Protein AF-A0A0N4VXB5-F1 (afdb_monomer)

pLDDT: mean 72.13, std 13.5, range [36.47, 90.88]

Radius of gyration: 31.61 Å; Cα contacts (8 Å, |Δi|>4): 135; chains: 1; bounding box: 85×44×82 Å

Mean predicted aligned error: 15.95 Å

Sequence (260 aa):
MDVCETAFVIDYLRDWATKLNRIVILAIAPPSFEILLMFSHCTSALLTSGQLVYFGCPSKMTRYFTSIGFPCPKFKNPCDFYGELYIQSSRNEPSTERSRELSLLLKAFFSKTTIDLATHDHQSPEASAESSSRIDKLIRCWKPLNSTPLEVTKSTISPMLCRPSVIDTIEALCSPRNSEEVFYILCRRNWYELTNNPAKSFCEPMIALLMACLIGAAFFALTNEKRSAASDRIGLVLALSYYGAIPWIFVAIQKGDHLD

Secondary structure (DSSP, 8-state):
--HHHHHHHHHHHHHHHHHHT-------SSPPHHHHHTTTTS-EEEEETTEEEEEE-HHHHHHHHHHTT-PPPTTS-HHHHHHHHHHHHHTT--SSHHHHHHHHHHHHHHTT-TTGGGS---SSHHHHHHHHHHHHHHHHHHTTGGGS--------S-TTS-PPPHHHHHHHHHS---HHHHHHHHHHHHHHHHHH-HHHHHHHHHHHHHHHHHHHHHTTT---STTHHHHHHHHHHHHHHHHHHHHHHHHHHHHHTT--

Foldseek 3Di:
DDLVVVLVVLVVVVCVCVVQVHDDDDDDPPHDLVSLVSQQVPWDWQDEPNATQDTGGSVCQQVVCVVVVHHDDPPDRPSVVSRVLVVVLVVPPPPDPVSVSVVVVSVVCSVPDPVLLQDADPPDPVSNVVSVVSNVVVVVVVVVVVPPPPPPPPPPDDCPPDDDDVVVVVVVVVPPDPPVVVVVVVVVVVVVVLVVCVVVNPPVVVVVVVLVVVLCVVLVCQDPDPVSNVVSVVVSVVSCCCVPVVVVVVVVVVVVVVVD

Structure (mmCIF, N/CA/C/O backbone):
data_AF-A0A0N4VXB5-F1
#
_entry.id   AF-A0A0N4VXB5-F1
#
loop_
_atom_site.group_PDB
_atom_site.id
_atom_site.type_symbol
_atom_site.label_atom_id
_atom_site.label_alt_id
_atom_site.label_comp_id
_atom_site.label_asym_id
_atom_site.label_entity_id
_atom_site.label_seq_id
_atom_site.pdbx_PDB_ins_code
_atom_site.Cartn_x
_atom_site.Cartn_y
_atom_site.Cartn_z
_atom_site.occupancy
_atom_site.B_iso_or_equiv
_atom_site.auth_seq_id
_atom_site.auth_comp_id
_atom_site.auth_asym_id
_atom_site.auth_atom_id
_atom_site.pdbx_PDB_model_num
ATOM 1 N N . MET A 1 1 ? 4.027 9.348 0.928 1.00 70.38 1 MET A N 1
ATOM 2 C CA . MET A 1 1 ? 2.669 9.899 0.820 1.00 70.38 1 MET A CA 1
ATOM 3 C C . MET A 1 1 ? 2.445 10.770 2.021 1.00 70.38 1 MET A C 1
ATOM 5 O O . MET A 1 1 ? 2.727 10.331 3.133 1.00 70.38 1 MET A O 1
ATOM 9 N N . ASP A 1 2 ? 1.963 11.977 1.788 1.00 84.75 2 ASP A N 1
ATOM 10 C CA . ASP A 1 2 ? 1.588 12.876 2.872 1.00 84.75 2 ASP A CA 1
ATOM 11 C C . ASP A 1 2 ? 0.273 12.417 3.525 1.00 84.75 2 ASP A C 1
ATOM 13 O O . ASP A 1 2 ? -0.465 11.581 2.986 1.00 84.75 2 ASP A O 1
ATOM 17 N N . VAL A 1 3 ? -0.045 12.956 4.706 1.00 82.94 3 VAL A N 1
ATOM 18 C CA . VAL A 1 3 ? -1.273 12.602 5.445 1.00 82.94 3 VAL A CA 1
ATOM 19 C C . VAL A 1 3 ? -2.521 12.876 4.598 1.00 82.94 3 VAL A C 1
ATOM 21 O O . VAL A 1 3 ? -3.419 12.038 4.548 1.00 82.94 3 VAL A O 1
ATOM 24 N N . CYS A 1 4 ? -2.545 13.997 3.871 1.00 85.56 4 CYS A N 1
ATOM 25 C CA . CYS A 1 4 ? -3.650 14.374 2.988 1.00 85.56 4 CYS A CA 1
ATOM 26 C C . CYS A 1 4 ? -3.821 13.404 1.810 1.00 85.56 4 CYS A C 1
ATOM 28 O O . CYS A 1 4 ? -4.941 13.009 1.491 1.00 85.56 4 CYS A O 1
ATOM 30 N N . GLU A 1 5 ? -2.719 12.983 1.184 1.00 89.12 5 GLU A N 1
ATOM 31 C CA . GLU A 1 5 ? -2.757 12.003 0.092 1.00 89.12 5 GLU A CA 1
ATOM 32 C C . GLU A 1 5 ? -3.279 10.656 0.594 1.00 89.12 5 GLU A C 1
ATOM 34 O O . GLU A 1 5 ? -4.128 10.028 -0.035 1.00 89.12 5 GLU A O 1
ATOM 39 N N . THR A 1 6 ? -2.814 10.243 1.773 1.00 87.69 6 THR A N 1
ATOM 40 C CA . THR A 1 6 ? -3.247 8.999 2.412 1.00 87.69 6 THR A CA 1
ATOM 41 C C . THR A 1 6 ? -4.741 9.042 2.732 1.00 87.69 6 THR A C 1
ATOM 43 O O . THR A 1 6 ? -5.462 8.088 2.442 1.00 87.69 6 THR A O 1
ATOM 46 N N . ALA A 1 7 ? -5.228 10.162 3.271 1.00 87.75 7 ALA A N 1
ATOM 47 C CA . ALA A 1 7 ? -6.644 10.381 3.541 1.00 87.75 7 ALA A CA 1
ATOM 48 C C . ALA A 1 7 ? -7.493 10.293 2.261 1.00 87.75 7 ALA A C 1
ATOM 50 O O . ALA A 1 7 ? -8.516 9.611 2.254 1.00 87.75 7 ALA A O 1
ATOM 51 N N . PHE A 1 8 ? -7.036 10.900 1.160 1.00 89.81 8 PHE A N 1
ATOM 52 C CA . PHE A 1 8 ? -7.718 10.822 -0.134 1.00 89.81 8 PHE A CA 1
ATOM 53 C C . PHE A 1 8 ? -7.801 9.384 -0.661 1.00 89.81 8 PHE A C 1
ATOM 55 O O . PHE A 1 8 ? -8.863 8.940 -1.097 1.00 89.81 8 PHE A O 1
ATOM 62 N N . VAL A 1 9 ? -6.701 8.628 -0.586 1.00 90.12 9 VAL A N 1
ATOM 63 C CA . VAL A 1 9 ? -6.674 7.219 -1.009 1.00 90.12 9 VAL A CA 1
ATOM 64 C C . VAL A 1 9 ? -7.638 6.379 -0.172 1.00 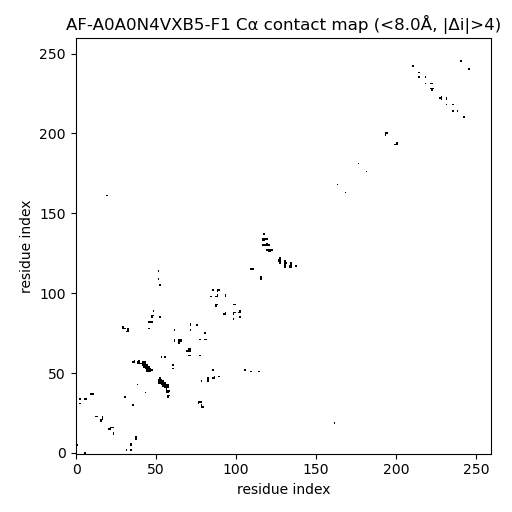90.12 9 VAL A C 1
ATOM 66 O O . VAL A 1 9 ? -8.360 5.546 -0.718 1.00 90.12 9 VAL A O 1
ATOM 69 N N . ILE A 1 10 ? -7.689 6.601 1.142 1.00 88.38 10 ILE A N 1
ATOM 70 C CA . ILE A 1 10 ? -8.596 5.876 2.040 1.00 88.38 10 ILE A CA 1
ATOM 71 C C . ILE A 1 10 ? -10.057 6.191 1.721 1.00 88.38 10 ILE A C 1
ATOM 73 O O . ILE A 1 10 ? -10.876 5.273 1.676 1.00 88.38 10 ILE A O 1
ATOM 77 N N . ASP A 1 11 ? -10.385 7.458 1.472 1.00 88.31 11 ASP A N 1
ATOM 78 C CA . ASP A 1 11 ? -11.747 7.862 1.130 1.00 88.31 11 ASP A CA 1
ATOM 79 C C . ASP A 1 11 ? -12.176 7.280 -0.223 1.00 88.31 11 ASP A C 1
ATOM 81 O O . ASP A 1 11 ? -13.242 6.676 -0.337 1.00 88.31 11 ASP A O 1
ATOM 85 N N . TYR A 1 12 ? -11.279 7.318 -1.214 1.00 89.75 12 TYR A N 1
ATOM 86 C CA . TYR A 1 12 ? -11.486 6.673 -2.507 1.00 89.75 12 TYR A CA 1
ATOM 87 C C . TYR A 1 12 ? -11.725 5.163 -2.371 1.00 89.75 12 TYR A C 1
ATOM 89 O O . TYR A 1 12 ? -12.649 4.620 -2.978 1.00 89.75 12 TYR A O 1
ATOM 97 N N . LEU A 1 13 ? -10.925 4.469 -1.554 1.00 88.62 13 LEU A N 1
ATOM 98 C CA . LEU A 1 13 ? -11.091 3.036 -1.306 1.00 88.62 13 LEU A CA 1
ATOM 99 C C . LEU A 1 13 ? -12.394 2.722 -0.563 1.00 88.62 13 LEU A C 1
ATOM 101 O O . LEU A 1 13 ? -13.029 1.712 -0.872 1.00 88.62 13 LEU A O 1
ATOM 105 N N . ARG A 1 14 ? -12.821 3.574 0.377 1.00 84.81 14 ARG A N 1
ATOM 106 C CA . ARG A 1 14 ? -14.113 3.424 1.066 1.00 84.81 14 ARG A CA 1
ATOM 107 C C . ARG A 1 14 ? -15.270 3.546 0.080 1.00 84.81 14 ARG A C 1
ATOM 109 O O . ARG A 1 14 ? -16.178 2.711 0.083 1.00 84.81 14 ARG A O 1
ATOM 116 N N . ASP A 1 15 ? -15.219 4.556 -0.778 1.00 85.00 15 ASP A N 1
ATOM 117 C CA . ASP A 1 15 ? -16.201 4.773 -1.833 1.00 85.00 15 ASP A CA 1
ATOM 118 C C . ASP A 1 15 ? -16.244 3.599 -2.807 1.00 85.00 15 ASP A C 1
ATOM 120 O O . ASP A 1 15 ? -17.318 3.115 -3.162 1.00 85.00 15 ASP A O 1
ATOM 124 N N . TRP A 1 16 ? -15.075 3.104 -3.205 1.00 84.75 16 TRP A N 1
ATOM 125 C CA . TRP A 1 16 ? -14.940 1.959 -4.095 1.00 84.75 16 TRP A CA 1
ATOM 126 C C . TRP A 1 16 ? -15.530 0.685 -3.480 1.00 84.75 16 TRP A C 1
ATOM 128 O O . TRP A 1 16 ? -16.296 -0.019 -4.142 1.00 84.75 16 TRP A O 1
ATOM 138 N N . ALA A 1 17 ? -15.246 0.426 -2.201 1.00 83.62 17 ALA A N 1
ATOM 139 C CA . ALA A 1 17 ? -15.804 -0.696 -1.451 1.00 83.62 17 ALA A CA 1
ATOM 140 C C . ALA A 1 17 ? -17.336 -0.619 -1.369 1.00 83.62 17 ALA A C 1
ATOM 142 O O . ALA A 1 17 ? -18.022 -1.600 -1.650 1.00 83.62 17 ALA A O 1
ATOM 143 N N . THR A 1 18 ? -17.868 0.563 -1.047 1.00 80.94 18 THR A N 1
ATOM 144 C CA . THR A 1 18 ? -19.307 0.779 -0.836 1.00 80.94 18 THR A CA 1
ATOM 145 C C . THR A 1 18 ? -20.086 0.734 -2.150 1.00 80.94 18 THR A C 1
ATOM 147 O O . THR A 1 18 ? -21.110 0.062 -2.241 1.00 80.94 18 THR A O 1
ATOM 150 N N . LYS A 1 19 ? -19.5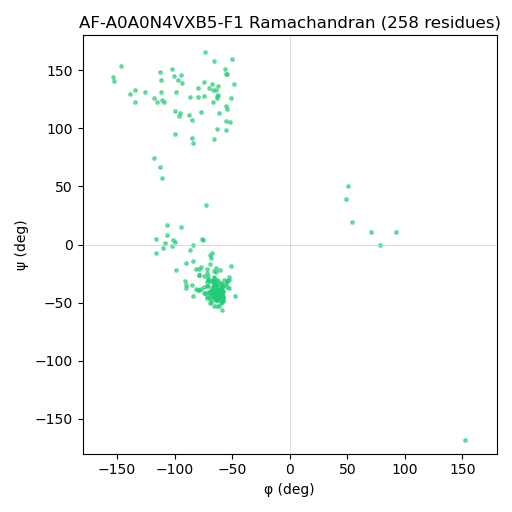94 1.410 -3.196 1.00 80.06 19 LYS A N 1
ATOM 151 C CA . LYS A 1 19 ? -20.272 1.505 -4.501 1.00 80.06 19 LYS A CA 1
ATOM 152 C C . LYS A 1 19 ? -20.235 0.193 -5.279 1.00 80.06 19 LYS A C 1
ATOM 154 O O . LYS A 1 19 ? -21.190 -0.120 -5.983 1.00 80.06 19 LYS A O 1
ATOM 159 N N . LEU A 1 20 ? -19.142 -0.567 -5.175 1.00 76.38 20 LEU A N 1
ATOM 160 C CA . LEU A 1 20 ? -18.969 -1.826 -5.910 1.00 76.38 20 LEU A CA 1
ATOM 161 C C . LEU A 1 20 ? -19.226 -3.076 -5.062 1.00 76.38 20 LEU A C 1
ATOM 163 O O . LEU A 1 20 ? -19.027 -4.179 -5.569 1.00 76.38 20 LEU A O 1
ATOM 167 N N . ASN A 1 21 ? -19.647 -2.916 -3.803 1.00 73.31 21 ASN A N 1
ATOM 168 C CA . ASN A 1 21 ? -19.862 -4.003 -2.846 1.00 73.31 21 ASN A CA 1
ATOM 169 C C . ASN A 1 21 ? -18.649 -4.953 -2.746 1.00 73.31 21 ASN A C 1
ATOM 171 O O . ASN A 1 21 ? -18.764 -6.169 -2.906 1.00 73.31 21 ASN A O 1
ATOM 175 N N . ARG A 1 22 ? -17.455 -4.378 -2.553 1.00 74.81 22 ARG A N 1
ATOM 176 C CA . ARG A 1 22 ? -16.180 -5.110 -2.469 1.00 74.81 22 ARG A CA 1
ATOM 177 C C . ARG A 1 22 ? -15.594 -5.023 -1.065 1.00 74.81 22 ARG A C 1
ATOM 179 O O . ARG A 1 22 ? -15.733 -4.012 -0.385 1.00 74.81 22 ARG A O 1
ATOM 186 N N . ILE A 1 23 ? -14.885 -6.074 -0.658 1.00 79.19 23 ILE A N 1
ATOM 187 C CA . ILE A 1 23 ? -14.128 -6.097 0.597 1.00 79.19 23 ILE A CA 1
ATOM 188 C C . ILE A 1 23 ? -12.743 -5.504 0.332 1.00 79.19 23 ILE A C 1
ATOM 190 O O . ILE A 1 23 ? -12.034 -5.956 -0.568 1.00 79.19 23 ILE A O 1
ATOM 194 N N . VAL A 1 24 ? -12.357 -4.504 1.122 1.00 81.81 24 VAL A N 1
ATOM 195 C CA . VAL A 1 24 ? -11.024 -3.894 1.086 1.00 81.81 24 VAL A CA 1
ATOM 196 C C . VAL A 1 24 ? -10.339 -4.163 2.418 1.00 81.81 24 VAL A C 1
ATOM 198 O O . VAL A 1 24 ? -10.860 -3.803 3.471 1.00 81.81 24 VAL A O 1
ATOM 201 N N . ILE A 1 25 ? -9.169 -4.794 2.360 1.00 84.19 25 ILE A N 1
ATOM 202 C CA . ILE A 1 25 ? -8.295 -5.015 3.513 1.00 84.19 25 ILE A CA 1
ATOM 203 C C . ILE A 1 25 ? -7.067 -4.137 3.305 1.00 84.19 25 ILE A C 1
ATOM 205 O O . ILE A 1 25 ? -6.419 -4.218 2.262 1.00 84.19 25 ILE A O 1
ATOM 209 N N . LEU A 1 26 ? -6.769 -3.286 4.283 1.00 84.06 26 LEU A N 1
ATOM 210 C CA . LEU A 1 26 ? -5.664 -2.338 4.219 1.00 84.06 26 LEU A CA 1
ATOM 211 C C . LEU A 1 26 ? -4.763 -2.517 5.441 1.00 84.06 26 LEU A C 1
ATOM 213 O O . LEU A 1 26 ? -5.242 -2.536 6.573 1.00 84.06 26 LEU A O 1
ATOM 217 N N . ALA A 1 27 ? -3.458 -2.617 5.203 1.00 84.69 27 ALA A N 1
ATOM 218 C CA . ALA A 1 27 ? -2.439 -2.557 6.241 1.00 84.69 27 ALA A CA 1
ATOM 219 C C . ALA A 1 27 ? -1.837 -1.146 6.252 1.00 84.69 27 ALA A C 1
ATOM 221 O O . ALA A 1 27 ? -1.228 -0.727 5.270 1.00 84.69 27 ALA A O 1
ATOM 222 N N . ILE A 1 28 ? -2.038 -0.404 7.346 1.00 82.19 28 ILE A N 1
ATOM 223 C CA . ILE A 1 28 ? -1.554 0.975 7.510 1.00 82.19 28 ILE A CA 1
ATOM 224 C C . ILE A 1 28 ? -0.578 1.009 8.676 1.00 82.19 28 ILE A C 1
ATOM 226 O O . ILE A 1 28 ? -0.934 0.622 9.788 1.00 82.19 28 ILE A O 1
ATOM 230 N N . ALA A 1 29 ? 0.624 1.521 8.437 1.00 78.19 29 ALA A N 1
ATOM 231 C CA . ALA A 1 29 ? 1.632 1.701 9.467 1.00 78.19 29 ALA A CA 1
ATOM 232 C C . ALA A 1 29 ? 2.278 3.087 9.345 1.00 78.19 29 ALA A C 1
ATOM 234 O O . ALA A 1 29 ? 2.727 3.437 8.254 1.00 78.19 29 ALA A O 1
ATOM 235 N N . PRO A 1 30 ? 2.430 3.834 10.450 1.00 66.25 30 PRO A N 1
ATOM 236 C CA . PRO A 1 30 ? 1.487 4.052 11.553 1.00 66.25 30 PRO A CA 1
ATOM 237 C C . PRO A 1 30 ? 0.416 5.100 11.163 1.00 66.25 30 PRO A C 1
ATOM 239 O O . PRO A 1 30 ? 0.755 6.145 10.604 1.00 66.25 30 PRO A O 1
ATOM 242 N N . PRO A 1 31 ? -0.883 4.872 11.434 1.00 76.75 31 PRO A N 1
ATOM 243 C CA . PRO A 1 31 ? -1.920 5.819 11.036 1.00 76.75 31 PRO A CA 1
ATOM 244 C C . PRO A 1 31 ? -1.915 7.061 11.933 1.00 76.75 31 PRO A C 1
ATOM 246 O O . PRO A 1 31 ? -1.804 6.960 13.158 1.00 76.75 31 PRO A O 1
ATOM 249 N N . SER A 1 32 ? -2.109 8.238 11.335 1.00 81.75 32 SER A N 1
ATOM 250 C CA . SER A 1 32 ? -2.416 9.449 12.097 1.00 81.75 32 SER A CA 1
ATOM 251 C C . SER A 1 32 ? -3.784 9.319 12.779 1.00 81.75 32 SER A C 1
ATOM 253 O O . SER A 1 32 ? -4.645 8.540 12.360 1.00 81.75 32 SER A O 1
ATOM 255 N N . PHE A 1 33 ? -4.012 10.100 13.837 1.00 82.19 33 PHE A N 1
ATOM 256 C CA . PHE A 1 33 ? -5.299 10.092 14.537 1.00 82.19 33 PHE A CA 1
ATOM 257 C C . PHE A 1 33 ? -6.474 10.456 13.614 1.00 82.19 33 PHE A C 1
ATOM 259 O O . PHE A 1 33 ? -7.542 9.858 13.703 1.00 82.19 33 PHE A O 1
ATOM 266 N N . GLU A 1 34 ? -6.259 11.384 12.684 1.00 82.25 34 GLU A N 1
ATOM 267 C CA . GLU A 1 34 ? -7.254 11.784 11.686 1.00 82.25 34 GLU A CA 1
ATOM 268 C C . GLU A 1 34 ? -7.638 10.621 10.760 1.00 82.25 34 GLU A C 1
ATOM 270 O O . GLU A 1 34 ? -8.821 10.343 10.557 1.00 82.25 34 GLU A O 1
ATOM 275 N N . ILE A 1 35 ? -6.643 9.859 10.299 1.00 84.38 35 ILE A N 1
ATOM 276 C CA . ILE A 1 35 ? -6.854 8.650 9.498 1.00 84.38 35 ILE A CA 1
ATOM 277 C C . ILE A 1 35 ? -7.608 7.578 10.302 1.00 84.38 35 ILE A C 1
ATOM 279 O O . ILE A 1 35 ? -8.444 6.866 9.755 1.00 84.38 35 ILE A O 1
ATOM 283 N N . LEU A 1 36 ? -7.386 7.466 11.613 1.00 79.44 36 LEU A N 1
ATOM 284 C CA . LEU A 1 36 ? -8.134 6.514 12.445 1.00 79.44 36 LEU A CA 1
ATOM 285 C C . LEU A 1 36 ? -9.620 6.851 12.559 1.00 79.44 36 LEU A C 1
ATOM 287 O O . LEU A 1 36 ? -10.454 5.943 12.567 1.00 79.44 36 LEU A O 1
ATOM 291 N N . LEU A 1 37 ? -9.968 8.137 12.621 1.00 80.44 37 LEU A N 1
ATOM 292 C CA . LEU A 1 37 ? -11.363 8.582 12.687 1.00 80.44 37 LEU A CA 1
ATOM 293 C C . LEU A 1 37 ? -12.130 8.269 11.398 1.00 80.44 37 LEU A C 1
ATOM 295 O O . LEU A 1 37 ? -13.323 7.954 11.444 1.00 80.44 37 LEU A O 1
ATOM 299 N N . MET A 1 38 ? -11.431 8.264 10.262 1.00 80.69 38 MET A N 1
ATOM 300 C CA . MET A 1 38 ? -11.980 7.844 8.975 1.00 80.69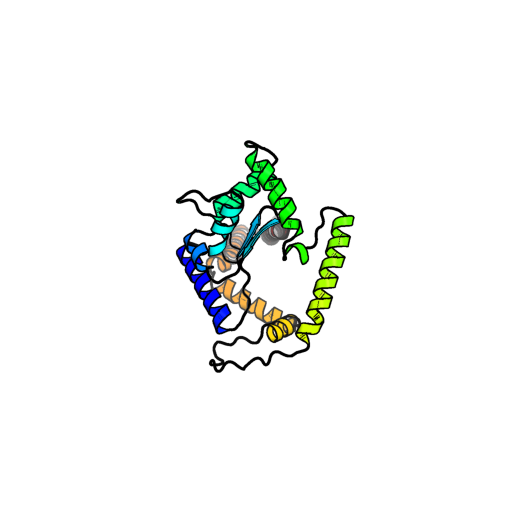 38 MET A CA 1
ATOM 301 C C . MET A 1 38 ? -12.454 6.377 8.977 1.00 80.69 38 MET A C 1
ATOM 303 O O . MET A 1 38 ? -13.324 6.012 8.189 1.00 80.69 38 MET A O 1
ATOM 307 N N . PHE A 1 39 ? -11.966 5.528 9.884 1.00 75.81 39 PHE A N 1
ATOM 308 C CA . PHE A 1 39 ? -12.391 4.127 9.995 1.00 75.81 39 PHE A CA 1
ATOM 309 C C . PHE A 1 39 ? -13.507 3.894 11.020 1.00 75.81 39 PHE A C 1
ATOM 311 O O . PHE A 1 39 ? -13.770 2.752 11.383 1.00 75.81 39 PHE A O 1
ATOM 318 N N . SER A 1 40 ? -14.197 4.937 11.487 1.00 63.88 40 SER A N 1
ATOM 319 C CA . SER A 1 40 ? -15.258 4.845 12.509 1.00 63.88 40 SER A CA 1
ATOM 320 C C . SER A 1 40 ? -16.374 3.832 12.205 1.00 63.88 40 SER A C 1
ATOM 322 O O . SER A 1 40 ? -16.935 3.253 13.131 1.00 63.88 40 SER A O 1
ATOM 324 N N . HIS A 1 41 ? -16.665 3.544 10.936 1.00 63.00 41 HIS A N 1
ATOM 325 C CA . HIS A 1 41 ? -17.646 2.524 10.533 1.00 63.00 41 HIS A CA 1
ATOM 326 C C . HIS A 1 41 ? -17.022 1.203 10.058 1.00 63.00 41 HIS A C 1
ATOM 328 O O . HIS A 1 41 ? -17.742 0.255 9.752 1.00 63.00 41 HIS A O 1
ATOM 334 N N . CYS A 1 42 ? -15.693 1.114 10.023 1.00 63.19 42 CYS A N 1
ATOM 335 C CA . CYS A 1 42 ? -14.952 -0.057 9.572 1.00 63.19 42 CYS A CA 1
ATOM 336 C C . CYS A 1 42 ? -14.408 -0.853 10.766 1.00 63.19 42 CYS A C 1
ATOM 338 O O . CYS A 1 42 ? -14.112 -0.312 11.832 1.00 63.19 42 CYS A O 1
ATOM 340 N N . THR A 1 43 ? -14.255 -2.162 10.591 1.00 59.06 43 THR A N 1
ATOM 341 C CA . THR A 1 43 ? -13.545 -3.011 11.552 1.00 59.06 43 THR A CA 1
ATOM 342 C C . THR A 1 43 ? -12.044 -2.811 11.380 1.00 59.06 43 THR A C 1
ATOM 344 O O . THR A 1 43 ? -11.501 -3.166 10.336 1.00 59.06 43 THR A O 1
ATOM 347 N N . SER A 1 44 ? -11.372 -2.250 12.384 1.00 64.19 44 SER A N 1
ATOM 348 C CA . SER A 1 44 ? -9.916 -2.173 12.436 1.00 64.19 44 SER A CA 1
ATOM 349 C C . SER A 1 44 ? -9.342 -3.309 13.279 1.00 64.19 44 SER A C 1
ATOM 351 O O . SER A 1 44 ? -9.899 -3.707 14.304 1.00 64.19 44 SER A O 1
ATOM 353 N N . ALA A 1 45 ? -8.216 -3.837 12.816 1.00 66.50 45 ALA A N 1
ATOM 354 C CA . ALA A 1 45 ? -7.393 -4.799 13.526 1.00 66.50 45 ALA A CA 1
ATOM 355 C C . ALA A 1 45 ? -6.102 -4.086 13.940 1.00 66.50 45 ALA A C 1
ATOM 357 O O . ALA A 1 45 ? -5.406 -3.544 13.083 1.00 66.50 45 ALA A O 1
ATOM 358 N N . LEU A 1 46 ? -5.784 -4.057 15.233 1.00 69.31 46 LEU A N 1
ATOM 359 C CA . LEU A 1 46 ? -4.477 -3.616 15.714 1.00 69.31 46 LEU A CA 1
ATOM 360 C C . LEU A 1 46 ? -3.605 -4.855 15.895 1.00 69.31 46 LEU A C 1
ATOM 362 O O . LEU A 1 46 ? -3.908 -5.679 16.752 1.00 69.31 46 LEU A O 1
ATOM 366 N N . LEU A 1 47 ? -2.554 -4.987 15.091 1.00 68.00 47 LEU A N 1
ATOM 367 C CA . LEU A 1 47 ? -1.606 -6.099 15.144 1.00 68.00 47 LEU A CA 1
ATOM 368 C C . LEU A 1 47 ? -0.246 -5.585 15.623 1.00 68.00 47 LEU A C 1
ATOM 370 O O . LEU A 1 47 ? 0.267 -4.613 15.072 1.00 68.00 47 LEU A O 1
ATOM 374 N N . THR A 1 48 ? 0.353 -6.259 16.601 1.00 64.31 48 THR A N 1
ATOM 375 C CA . THR A 1 48 ? 1.668 -5.911 17.140 1.00 64.31 48 THR A CA 1
ATOM 376 C C . THR A 1 48 ? 2.492 -7.174 17.388 1.00 64.31 48 THR A C 1
ATOM 378 O O . THR A 1 48 ? 2.021 -8.126 18.004 1.00 64.31 48 THR A O 1
ATOM 381 N N . SER A 1 49 ? 3.731 -7.206 16.884 1.00 63.50 49 SER A N 1
ATOM 382 C CA . SER A 1 49 ? 4.641 -8.368 16.962 1.00 63.50 49 SER A CA 1
ATOM 383 C C . SER A 1 49 ? 3.995 -9.700 16.540 1.00 63.50 49 SER A C 1
ATOM 385 O O . SER A 1 49 ? 4.208 -10.728 17.178 1.00 63.50 49 SER A O 1
ATOM 387 N N . GLY A 1 50 ? 3.165 -9.674 15.491 1.00 63.50 50 GLY A N 1
ATOM 388 C CA . GLY A 1 50 ? 2.459 -10.856 14.982 1.00 63.50 50 GLY A CA 1
ATOM 389 C C . GLY A 1 50 ? 1.225 -11.277 15.788 1.00 63.50 50 GLY A C 1
ATOM 390 O O . GLY A 1 50 ? 0.562 -12.227 15.390 1.00 63.50 50 GLY A O 1
ATOM 391 N N . GLN A 1 51 ? 0.876 -10.573 16.870 1.00 60.28 51 GLN A N 1
ATOM 392 C CA . GLN A 1 51 ? -0.324 -10.845 17.666 1.00 60.28 51 GLN A CA 1
ATOM 393 C C . GLN A 1 51 ? -1.348 -9.722 17.534 1.00 60.28 51 GLN A C 1
ATOM 395 O O . GLN A 1 51 ? -1.016 -8.538 17.471 1.00 60.28 51 GLN A O 1
ATOM 400 N N . LEU A 1 52 ? -2.622 -10.094 17.477 1.00 67.25 52 LEU A N 1
ATOM 401 C CA . LEU A 1 52 ? -3.728 -9.161 17.303 1.00 67.25 52 LEU A CA 1
ATOM 402 C C . LEU A 1 52 ? -4.145 -8.584 18.649 1.00 67.25 52 LEU A C 1
ATOM 404 O O . LEU A 1 52 ? -4.826 -9.256 19.401 1.00 67.25 52 LEU A O 1
ATOM 408 N N . VAL A 1 53 ? -3.825 -7.321 18.910 1.00 69.25 53 VAL A N 1
ATOM 409 C CA . VAL A 1 53 ? -4.127 -6.614 20.161 1.00 69.25 53 VAL A CA 1
ATOM 410 C C . VAL A 1 53 ? -5.603 -6.232 20.292 1.00 69.25 53 VAL A C 1
ATOM 412 O O . VAL A 1 53 ? -6.162 -6.263 21.387 1.00 69.25 53 VAL A O 1
ATOM 415 N N . TYR A 1 54 ? -6.250 -5.860 19.188 1.00 75.00 54 TYR A N 1
ATOM 416 C CA . TYR A 1 54 ? -7.659 -5.463 19.180 1.00 75.00 54 TYR A CA 1
ATOM 417 C C . TYR A 1 54 ? -8.291 -5.710 17.814 1.00 75.00 54 TYR A C 1
ATOM 419 O O . TYR A 1 54 ? -7.655 -5.475 16.790 1.00 75.00 54 TY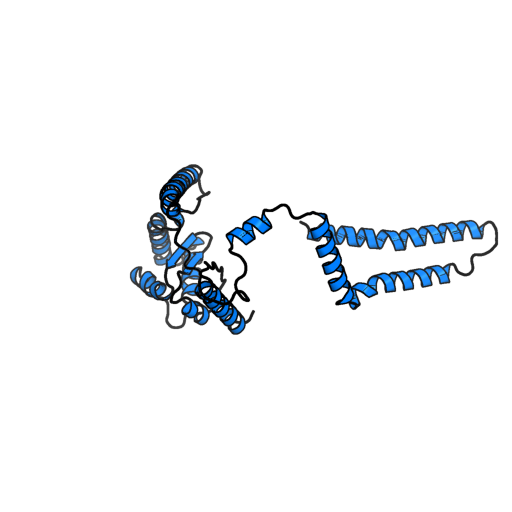R A O 1
ATOM 427 N N . PHE A 1 55 ? -9.564 -6.109 17.797 1.00 77.94 55 PHE A N 1
ATOM 428 C CA . PHE A 1 55 ? -10.367 -6.184 16.581 1.00 77.94 55 PHE A CA 1
ATOM 429 C C . PHE A 1 55 ? -11.750 -5.583 16.796 1.00 77.94 55 PHE A C 1
ATOM 431 O O . PHE A 1 55 ? -12.506 -6.020 17.664 1.00 77.94 55 PHE A O 1
ATOM 438 N N . GLY A 1 56 ? -12.094 -4.585 15.988 1.00 77.69 56 GLY A N 1
ATOM 439 C CA . GLY A 1 56 ? -13.399 -3.944 16.030 1.00 77.69 56 GLY A CA 1
ATOM 440 C C . GLY A 1 56 ? -13.361 -2.502 15.551 1.00 77.69 56 GLY A C 1
ATOM 441 O O . GLY A 1 56 ? -12.387 -2.029 14.986 1.00 77.69 56 GLY A O 1
ATOM 442 N N . CYS A 1 57 ? -14.445 -1.773 15.780 1.00 80.06 57 CYS A N 1
ATOM 443 C CA . CYS A 1 57 ? -14.532 -0.360 15.421 1.00 80.06 57 CYS A CA 1
ATOM 444 C C . CYS A 1 57 ? -13.504 0.481 16.221 1.00 80.06 57 CYS A C 1
ATOM 446 O O . CYS A 1 57 ? -13.462 0.343 17.453 1.00 80.06 57 CYS A O 1
ATOM 448 N N . PRO A 1 58 ? -12.732 1.389 15.587 1.00 78.00 58 PRO A N 1
ATOM 449 C CA . PRO A 1 58 ? -11.803 2.289 16.277 1.00 78.00 58 PRO A CA 1
ATOM 450 C C . PRO A 1 58 ? -12.466 3.112 17.387 1.00 78.00 58 PRO A C 1
ATOM 452 O O . PRO A 1 58 ? -11.894 3.283 18.459 1.00 78.00 58 PRO A O 1
ATOM 455 N N . SER A 1 59 ? -13.715 3.554 17.198 1.00 79.75 59 SER A N 1
ATOM 456 C CA . SER A 1 59 ? -14.451 4.344 18.199 1.00 79.75 59 SER A CA 1
ATOM 457 C C . SER A 1 59 ? -14.734 3.574 19.496 1.00 79.75 59 SER A C 1
ATOM 459 O O . SER A 1 59 ? -14.931 4.178 20.550 1.00 79.75 59 SER A O 1
ATOM 461 N N . LYS A 1 60 ? -14.755 2.234 19.444 1.00 82.19 60 LYS A N 1
ATOM 462 C CA . LYS A 1 60 ? -14.932 1.365 20.621 1.00 82.19 60 LYS A CA 1
ATOM 463 C C . LYS A 1 60 ? -13.601 0.979 21.276 1.00 82.19 60 LYS A C 1
ATOM 465 O O . LYS A 1 60 ? -13.608 0.576 22.437 1.00 82.19 60 LYS A O 1
ATOM 470 N N . MET A 1 61 ? -12.480 1.170 20.580 1.00 81.38 61 MET A N 1
ATOM 471 C CA . MET A 1 61 ? -11.140 0.785 21.030 1.00 81.38 61 MET A CA 1
ATOM 472 C C . MET A 1 61 ? -10.760 1.478 22.341 1.00 81.38 61 MET A C 1
ATOM 474 O O . MET A 1 61 ? -10.393 0.818 23.308 1.00 81.38 61 MET A O 1
ATOM 478 N N . THR A 1 62 ? -10.921 2.801 22.424 1.00 83.38 62 THR A N 1
ATOM 479 C CA . THR A 1 62 ? -10.570 3.550 23.641 1.00 83.38 62 THR A CA 1
ATOM 480 C C . THR A 1 62 ? -11.409 3.102 24.839 1.00 83.38 62 THR A C 1
ATOM 482 O O . THR A 1 62 ? -10.876 2.923 25.933 1.00 83.38 62 THR A O 1
ATOM 485 N N . ARG A 1 63 ? -12.717 2.862 24.643 1.00 84.81 63 ARG A N 1
ATOM 486 C CA . ARG A 1 63 ? -13.621 2.368 25.702 1.00 84.81 63 ARG A CA 1
ATOM 487 C C . ARG A 1 63 ? -13.215 0.978 26.189 1.00 84.81 63 ARG A C 1
ATOM 489 O O . ARG A 1 63 ? -13.205 0.741 27.392 1.00 84.81 63 ARG A O 1
ATOM 496 N N . TYR A 1 64 ? -12.843 0.100 25.261 1.00 81.75 64 TYR A N 1
ATOM 497 C CA . TYR A 1 64 ? -12.350 -1.240 25.558 1.00 81.75 64 TYR A CA 1
ATOM 498 C C . TYR A 1 64 ? -11.099 -1.196 26.445 1.00 81.75 64 TYR A C 1
ATOM 500 O O . TYR A 1 64 ? -11.130 -1.705 27.562 1.00 81.75 64 TYR A O 1
ATOM 508 N N . PHE A 1 65 ? -10.041 -0.496 26.037 1.00 80.25 65 PHE A N 1
ATOM 509 C CA . PHE A 1 65 ? -8.826 -0.413 26.856 1.00 80.25 65 PHE A CA 1
ATOM 510 C C . PHE A 1 65 ? -9.032 0.327 28.182 1.00 80.25 65 PHE A C 1
ATOM 512 O O . PHE A 1 65 ? -8.401 -0.011 29.180 1.00 80.25 65 PHE A O 1
ATOM 519 N N . THR A 1 66 ? -9.974 1.274 28.234 1.00 84.88 66 THR A N 1
ATOM 520 C CA . THR A 1 66 ? -10.354 1.933 29.493 1.00 84.88 66 THR A CA 1
ATOM 521 C C . THR A 1 66 ? -10.978 0.935 30.470 1.00 84.88 66 THR A C 1
ATOM 523 O O . THR A 1 66 ? -10.642 0.960 31.649 1.00 84.88 66 THR A O 1
ATOM 526 N N . SER A 1 67 ? -11.818 0.008 29.990 1.00 82.12 67 SER A N 1
ATOM 527 C CA . SER A 1 67 ? -12.406 -1.048 30.832 1.00 82.12 67 SER A CA 1
ATOM 528 C C . SER A 1 67 ? -11.378 -2.051 31.373 1.00 82.12 67 SER A C 1
ATOM 530 O O . SER A 1 67 ? -11.604 -2.647 32.419 1.00 82.12 67 SER A O 1
ATOM 532 N N . ILE A 1 68 ? -10.228 -2.182 30.703 1.00 76.19 68 ILE A N 1
ATOM 533 C CA . ILE A 1 68 ? -9.102 -3.039 31.116 1.00 76.19 68 ILE A CA 1
ATOM 534 C C . ILE A 1 68 ? -8.165 -2.297 32.091 1.00 76.19 68 ILE A C 1
ATOM 536 O O . ILE A 1 68 ? -7.236 -2.884 32.632 1.00 76.19 68 ILE A O 1
ATOM 540 N N . GLY A 1 69 ? -8.406 -1.006 32.354 1.00 77.94 69 GLY A N 1
ATOM 541 C CA . GLY A 1 69 ? -7.582 -0.186 33.248 1.00 77.94 69 GLY A CA 1
ATOM 542 C C . GLY A 1 69 ? -6.457 0.585 32.550 1.00 77.94 69 GLY A C 1
ATOM 543 O O . GLY A 1 69 ? -5.619 1.179 33.224 1.00 77.94 69 GLY A O 1
ATOM 544 N N . PHE A 1 70 ? -6.453 0.636 31.212 1.00 80.69 70 PHE A N 1
ATOM 545 C CA . PHE A 1 70 ? -5.452 1.345 30.404 1.00 80.69 70 PHE A CA 1
ATOM 546 C C . PHE A 1 70 ? -6.089 2.475 29.581 1.00 80.69 70 PHE A C 1
ATOM 548 O O . PHE A 1 70 ? -6.259 2.360 28.360 1.00 80.69 70 PHE A O 1
ATOM 555 N N . PRO A 1 71 ? -6.465 3.597 30.225 1.00 85.81 71 PRO A N 1
ATOM 556 C CA . PRO A 1 71 ? -6.955 4.762 29.506 1.00 85.81 71 PRO A CA 1
ATOM 557 C C . PRO A 1 71 ? -5.827 5.394 28.680 1.00 85.81 71 PRO A C 1
ATOM 559 O O . PRO A 1 71 ? -4.698 5.546 29.148 1.00 85.81 71 PRO A O 1
ATOM 562 N N . CYS A 1 72 ? -6.142 5.796 27.449 1.00 83.50 72 CYS A N 1
ATOM 563 C CA . CYS A 1 72 ? -5.208 6.559 26.624 1.00 83.50 72 CYS A CA 1
ATOM 564 C C . CYS A 1 72 ? -5.038 7.978 27.203 1.00 83.50 72 CYS A C 1
ATOM 566 O O . CYS A 1 72 ? -6.046 8.623 27.517 1.00 83.50 72 CYS A O 1
ATOM 568 N N . PRO A 1 73 ? -3.802 8.503 27.320 1.00 86.62 73 PRO A N 1
ATOM 569 C CA . PRO A 1 73 ? -3.565 9.900 27.669 1.00 86.62 73 PRO A CA 1
ATOM 570 C C . PRO A 1 73 ? -4.282 10.862 26.714 1.00 86.62 73 PRO A C 1
ATOM 572 O O . PRO A 1 73 ? -4.405 10.597 25.514 1.00 86.62 73 PRO A O 1
ATOM 575 N N . LYS A 1 74 ? -4.723 12.012 27.239 1.00 80.69 74 LYS A N 1
ATOM 576 C CA . LYS A 1 74 ? -5.282 13.089 26.411 1.00 80.69 74 LYS A CA 1
ATOM 577 C C . LYS A 1 74 ? -4.194 13.581 25.447 1.00 80.69 74 LYS A C 1
ATOM 579 O O . LYS A 1 74 ? -3.058 13.767 25.869 1.00 80.69 74 LYS A O 1
ATOM 584 N N . PHE A 1 75 ? -4.556 13.793 24.181 1.00 81.94 75 PHE A N 1
ATOM 585 C CA . PHE A 1 75 ? -3.667 14.264 23.103 1.00 81.94 75 PHE A CA 1
ATOM 586 C C . PHE A 1 75 ? -2.596 13.275 22.606 1.00 81.94 75 PHE A C 1
ATOM 588 O O . PHE A 1 75 ? -1.741 13.673 21.819 1.00 81.94 75 PHE A O 1
ATOM 595 N N . LYS A 1 76 ? -2.651 11.991 22.990 1.00 84.50 76 LYS A N 1
ATOM 596 C CA . LYS A 1 76 ? -1.823 10.942 22.370 1.00 84.50 76 LYS A CA 1
ATOM 597 C C . LYS A 1 76 ? -2.639 10.131 21.360 1.00 84.50 76 LYS A C 1
ATOM 599 O O . LYS A 1 76 ? -3.831 9.903 21.558 1.00 84.50 76 LYS A O 1
ATOM 604 N N . ASN A 1 77 ? -1.998 9.700 20.273 1.00 85.38 77 ASN A N 1
ATOM 605 C CA . ASN A 1 77 ? -2.616 8.807 19.298 1.00 85.38 77 ASN A CA 1
ATOM 606 C C . ASN A 1 77 ? -2.862 7.426 19.948 1.00 85.38 77 ASN A C 1
ATOM 608 O O . ASN A 1 77 ? -1.900 6.810 20.412 1.00 85.38 77 ASN A O 1
ATOM 612 N N . PRO A 1 78 ? -4.111 6.921 19.985 1.00 82.50 78 PRO A N 1
ATOM 613 C CA . PRO A 1 78 ? -4.426 5.642 20.608 1.00 82.50 78 PRO A CA 1
ATOM 614 C C . PRO A 1 78 ? -3.703 4.465 19.946 1.00 82.50 78 PRO A C 1
ATOM 616 O O . PRO A 1 78 ? -3.218 3.596 20.661 1.00 82.50 78 PRO A O 1
ATOM 619 N N . CYS A 1 79 ? -3.581 4.420 18.615 1.00 79.94 79 CYS A N 1
ATOM 620 C CA . CYS A 1 79 ? -2.919 3.285 17.958 1.00 79.94 79 CYS A CA 1
ATOM 621 C C . CYS A 1 79 ? -1.430 3.216 18.272 1.00 79.94 79 CYS A C 1
ATOM 623 O O . CYS A 1 79 ? -0.905 2.126 18.478 1.00 79.94 79 CYS A O 1
ATOM 625 N N . ASP A 1 80 ? -0.784 4.374 18.359 1.00 83.44 80 ASP A N 1
ATOM 626 C CA . ASP A 1 80 ? 0.618 4.476 18.741 1.00 83.44 80 ASP A CA 1
ATOM 627 C C . ASP A 1 80 ? 0.807 4.091 20.215 1.00 83.44 80 ASP A C 1
ATOM 629 O O . ASP A 1 80 ? 1.574 3.191 20.537 1.00 83.44 80 ASP A O 1
ATOM 633 N N . PHE A 1 81 ? -0.007 4.660 21.112 1.00 84.19 81 PHE A N 1
ATOM 634 C CA . PHE A 1 81 ? 0.042 4.346 22.541 1.00 84.19 81 PHE A CA 1
ATOM 635 C C . PHE A 1 81 ? -0.182 2.857 22.839 1.00 84.19 81 PHE A C 1
ATOM 637 O O . PHE A 1 81 ? 0.587 2.265 23.593 1.00 84.19 81 PHE A O 1
ATOM 644 N N . TYR A 1 82 ? -1.217 2.238 22.263 1.00 79.06 82 TYR A N 1
ATOM 645 C CA . TYR A 1 82 ? -1.505 0.819 22.494 1.00 79.06 82 TYR A CA 1
ATOM 646 C C . TYR A 1 82 ? -0.492 -0.102 21.801 1.00 79.06 82 TYR A C 1
ATOM 648 O O . TYR A 1 82 ? -0.168 -1.160 22.343 1.00 79.06 82 TYR A O 1
ATOM 656 N N . GLY A 1 83 ? 0.041 0.303 20.643 1.00 77.44 83 GLY A N 1
ATOM 657 C CA . GLY A 1 83 ? 1.131 -0.397 19.967 1.00 77.44 83 GLY A CA 1
ATOM 658 C C . GLY A 1 83 ? 2.408 -0.411 20.808 1.00 77.44 83 GLY A C 1
ATOM 659 O O . GLY A 1 83 ? 2.934 -1.482 21.103 1.00 77.44 83 GLY A O 1
ATOM 660 N N . GLU A 1 84 ? 2.862 0.756 21.268 1.00 77.81 84 GLU A N 1
ATOM 661 C CA . GLU A 1 84 ? 4.023 0.899 22.155 1.00 77.81 84 GLU A CA 1
ATOM 662 C C . GLU A 1 84 ? 3.855 0.106 23.453 1.00 77.81 84 GLU A C 1
ATOM 664 O O . GLU A 1 84 ? 4.753 -0.641 23.846 1.00 77.81 84 GLU A O 1
ATOM 669 N N . LEU A 1 85 ? 2.688 0.222 24.094 1.00 75.06 85 LEU A N 1
ATOM 670 C CA . LEU A 1 85 ? 2.368 -0.484 25.332 1.00 75.06 85 LEU A CA 1
ATOM 671 C C . LEU A 1 85 ? 2.486 -2.005 25.159 1.00 75.06 85 LEU A C 1
ATOM 673 O O . LEU A 1 85 ? 3.030 -2.698 26.022 1.00 75.06 85 LEU A O 1
ATOM 677 N N . TYR A 1 86 ? 2.033 -2.521 24.017 1.00 72.62 86 TYR A N 1
ATOM 678 C CA . TYR A 1 86 ? 2.173 -3.930 23.685 1.00 72.62 86 TYR A CA 1
ATOM 679 C C . TYR A 1 86 ? 3.637 -4.316 23.420 1.00 72.62 86 TYR A C 1
ATOM 681 O O . TYR A 1 86 ? 4.111 -5.312 23.972 1.00 72.62 86 TYR A O 1
ATOM 689 N N . ILE A 1 87 ? 4.380 -3.540 22.620 1.00 74.25 87 ILE A N 1
ATOM 690 C CA . ILE A 1 87 ? 5.798 -3.815 22.313 1.00 74.25 87 ILE A CA 1
ATOM 691 C C . ILE A 1 87 ? 6.623 -3.856 23.603 1.00 74.25 87 ILE A C 1
ATOM 693 O O . ILE A 1 87 ? 7.430 -4.769 23.791 1.00 74.25 87 ILE A O 1
ATOM 697 N N . GLN A 1 88 ? 6.382 -2.913 24.515 1.00 70.44 88 GLN A N 1
ATOM 698 C CA . GLN A 1 88 ? 7.030 -2.870 25.822 1.00 70.44 88 GLN A CA 1
ATOM 699 C C . GLN A 1 88 ? 6.690 -4.105 26.666 1.00 70.44 88 GLN A C 1
ATOM 701 O O . GLN A 1 88 ? 7.574 -4.667 27.308 1.00 70.44 88 GLN A O 1
ATOM 706 N N . SER A 1 89 ? 5.440 -4.581 26.620 1.00 63.56 89 SER A N 1
ATOM 707 C CA . SER A 1 89 ? 5.043 -5.820 27.305 1.00 63.56 89 SER A CA 1
ATOM 708 C C . SER A 1 89 ? 5.727 -7.068 26.724 1.00 63.56 89 SER A C 1
ATOM 710 O O . SER A 1 89 ? 6.059 -7.991 27.467 1.00 63.56 89 SER A O 1
ATOM 712 N N . SER A 1 90 ? 5.988 -7.082 25.412 1.00 63.16 90 SER A N 1
ATOM 713 C CA . SER A 1 90 ? 6.620 -8.203 24.708 1.00 63.16 90 SER A CA 1
ATOM 714 C C . SER A 1 90 ? 8.138 -8.258 24.888 1.00 63.16 90 SER A C 1
ATOM 716 O O . SER A 1 90 ? 8.707 -9.342 24.774 1.00 63.16 90 SER A O 1
ATOM 718 N N . ARG A 1 91 ? 8.816 -7.130 25.143 1.00 63.91 91 ARG A N 1
ATOM 719 C CA . ARG A 1 91 ? 10.286 -7.083 25.272 1.00 63.91 91 ARG A CA 1
ATOM 720 C C . ARG A 1 91 ? 10.828 -7.618 26.603 1.00 63.91 91 ARG A C 1
ATOM 722 O O . ARG A 1 91 ? 12.034 -7.584 26.800 1.00 63.91 91 ARG A O 1
ATOM 729 N N . ASN A 1 92 ? 9.986 -8.156 27.490 1.00 53.19 92 ASN A N 1
ATOM 730 C CA . ASN A 1 92 ? 10.396 -8.752 28.772 1.00 53.19 92 ASN A CA 1
ATOM 731 C C . ASN A 1 92 ? 11.260 -7.839 29.675 1.00 53.19 92 ASN A C 1
ATOM 733 O O . ASN A 1 92 ? 11.883 -8.343 30.604 1.00 53.19 92 ASN A O 1
ATOM 737 N N . GLU A 1 93 ? 11.261 -6.517 29.467 1.00 52.22 93 GLU A N 1
ATOM 738 C CA . GLU A 1 93 ? 11.791 -5.530 30.416 1.00 52.22 93 GLU A CA 1
ATOM 739 C C . GLU A 1 93 ? 10.616 -4.917 31.189 1.00 52.22 93 GLU A C 1
ATOM 741 O O . GLU A 1 93 ? 9.952 -3.988 30.717 1.00 52.22 93 GLU A O 1
ATOM 746 N N . PRO A 1 94 ? 10.288 -5.446 32.379 1.00 50.25 94 PRO A N 1
ATOM 747 C CA . PRO A 1 94 ? 9.179 -4.958 33.163 1.00 50.25 94 PRO A CA 1
ATOM 748 C C . PRO A 1 94 ? 9.692 -3.770 33.964 1.00 50.25 94 PRO A C 1
ATOM 750 O O . PRO A 1 94 ? 10.114 -3.914 35.107 1.00 50.25 94 PRO A O 1
ATOM 753 N N . SER A 1 95 ? 9.645 -2.576 33.384 1.00 51.78 95 SER A N 1
ATOM 754 C CA . SER A 1 95 ? 9.858 -1.367 34.180 1.00 51.78 95 SER A CA 1
ATOM 755 C C . SER A 1 95 ? 8.700 -1.118 35.161 1.00 51.78 95 SER A C 1
ATOM 757 O O . SER A 1 95 ? 8.813 -0.271 36.043 1.00 51.78 95 SER A O 1
ATOM 759 N N . THR A 1 96 ? 7.561 -1.822 35.042 1.00 59.53 96 THR A N 1
ATOM 760 C CA . THR A 1 96 ? 6.375 -1.616 35.894 1.00 59.53 96 THR A CA 1
ATOM 761 C C . THR A 1 96 ? 5.525 -2.892 36.027 1.00 59.53 96 THR A C 1
ATOM 763 O O . THR A 1 96 ? 5.312 -3.600 35.044 1.00 59.53 96 THR A O 1
ATOM 766 N N . GLU A 1 97 ? 4.982 -3.172 37.221 1.00 63.88 97 GLU A N 1
ATOM 767 C CA . GLU A 1 97 ? 4.056 -4.297 37.498 1.00 63.88 97 GLU A CA 1
ATOM 768 C C . GLU A 1 97 ? 2.845 -4.329 36.549 1.00 63.88 97 GLU A C 1
ATOM 770 O O . GLU A 1 97 ? 2.468 -5.388 36.049 1.00 63.88 97 GLU A O 1
ATOM 775 N N . ARG A 1 98 ? 2.326 -3.149 36.188 1.00 61.62 98 ARG A N 1
ATOM 776 C CA . ARG A 1 98 ? 1.216 -2.971 35.238 1.00 61.62 98 ARG A CA 1
ATOM 777 C C . ARG A 1 98 ? 1.474 -3.580 33.853 1.00 61.62 98 ARG A C 1
ATOM 779 O O . ARG A 1 98 ? 0.537 -4.033 33.204 1.00 61.62 98 ARG A O 1
ATOM 786 N N . SER A 1 99 ? 2.729 -3.640 33.400 1.00 60.50 99 SER A N 1
ATOM 787 C CA . SER A 1 99 ? 3.078 -4.241 32.102 1.00 60.50 99 SER A CA 1
ATOM 788 C C . SER A 1 99 ? 3.021 -5.774 32.135 1.00 60.50 99 SER A C 1
ATOM 790 O O . SER A 1 99 ? 2.748 -6.401 31.111 1.00 60.50 99 SER A O 1
ATOM 792 N N . ARG A 1 100 ? 3.238 -6.390 33.310 1.00 62.97 100 ARG A N 1
ATOM 793 C CA . ARG A 1 100 ? 3.056 -7.839 33.509 1.00 62.97 100 ARG A CA 1
ATOM 794 C C . ARG A 1 100 ? 1.580 -8.213 33.580 1.00 62.97 100 ARG A C 1
ATOM 796 O O . ARG A 1 100 ? 1.178 -9.199 32.974 1.00 62.97 100 ARG A O 1
ATOM 803 N N . GLU A 1 101 ? 0.767 -7.418 34.271 1.00 66.94 101 GLU A N 1
ATOM 804 C CA . GLU A 1 101 ? -0.687 -7.620 34.291 1.00 66.94 101 GLU A CA 1
ATOM 805 C C . GLU A 1 101 ? -1.283 -7.510 32.888 1.00 66.94 101 GLU A C 1
ATOM 807 O O . GLU A 1 101 ? -2.102 -8.343 32.504 1.00 66.94 101 GLU A O 1
ATOM 812 N N . LEU A 1 102 ? -0.812 -6.551 32.082 1.00 66.50 102 LEU A N 1
ATOM 813 C CA . LEU A 1 102 ? -1.235 -6.445 30.690 1.00 66.50 102 LEU A CA 1
ATOM 814 C C . LEU A 1 102 ? -0.873 -7.664 29.863 1.00 66.50 102 LEU A C 1
ATOM 816 O O . LEU A 1 102 ? -1.720 -8.149 29.125 1.00 66.50 102 LEU A O 1
ATOM 820 N N . SER A 1 103 ? 0.355 -8.172 29.968 1.00 63.16 103 SER A N 1
ATOM 821 C CA . SER A 1 103 ? 0.749 -9.341 29.179 1.00 63.16 103 SER A CA 1
ATOM 822 C C . SER A 1 103 ? -0.028 -10.594 29.588 1.00 63.16 103 SER A C 1
ATOM 824 O O . SER A 1 103 ? -0.375 -11.397 28.725 1.00 63.16 103 SER A O 1
ATOM 826 N N . LEU A 1 104 ? -0.377 -10.740 30.872 1.00 67.31 104 LEU A N 1
ATOM 827 C CA . LEU A 1 104 ? -1.243 -11.817 31.358 1.00 67.31 104 LEU A CA 1
ATOM 828 C C . LEU A 1 104 ? -2.689 -11.663 30.873 1.00 67.31 104 LEU A C 1
ATOM 830 O O . LEU A 1 104 ? -3.270 -12.634 30.392 1.00 67.31 104 LEU A O 1
ATOM 834 N N . LEU A 1 105 ? -3.256 -10.456 30.948 1.00 66.31 105 LEU A N 1
ATOM 835 C CA . LEU A 1 105 ? -4.612 -10.176 30.471 1.00 66.31 105 LEU A CA 1
ATOM 836 C C . LEU A 1 105 ? -4.724 -10.340 28.960 1.00 66.31 105 LEU A C 1
ATOM 838 O O . LEU A 1 105 ? -5.676 -10.951 28.486 1.00 66.31 105 LEU A O 1
ATOM 842 N N . LEU A 1 106 ? -3.739 -9.854 28.209 1.00 65.69 106 LEU A N 1
ATOM 843 C CA . LEU A 1 106 ? -3.677 -10.011 26.764 1.00 65.69 106 LEU A CA 1
ATOM 844 C C . LEU A 1 106 ? -3.561 -11.493 26.389 1.00 65.69 106 LEU A C 1
ATOM 846 O O . LEU A 1 106 ? -4.385 -11.972 25.619 1.00 65.69 106 LEU A O 1
ATOM 850 N N . LYS A 1 107 ? -2.659 -12.265 27.011 1.00 63.25 107 LYS A N 1
ATOM 851 C CA . LYS A 1 107 ? -2.568 -13.724 26.791 1.00 63.25 107 LYS A CA 1
ATOM 852 C C . LYS A 1 107 ? -3.873 -14.459 27.119 1.00 63.25 107 LYS A C 1
ATOM 854 O O . LYS A 1 107 ? -4.317 -15.294 26.335 1.00 63.25 107 LYS A O 1
ATOM 859 N N . ALA A 1 108 ? -4.507 -14.142 28.248 1.00 64.12 108 ALA A N 1
ATOM 860 C CA . ALA A 1 108 ? -5.772 -14.757 28.656 1.00 64.12 108 ALA A CA 1
ATOM 861 C C . ALA A 1 108 ? -6.945 -14.368 27.740 1.00 64.12 108 ALA A C 1
ATOM 863 O O . ALA A 1 108 ? -7.873 -15.154 27.544 1.00 64.12 108 ALA A O 1
ATOM 864 N N . PHE A 1 109 ? -6.914 -13.157 27.183 1.00 60.97 109 PHE A N 1
ATOM 865 C CA . PHE A 1 109 ? -7.935 -12.658 26.273 1.00 60.97 109 PHE A CA 1
ATOM 866 C C . PHE A 1 109 ? -7.756 -13.202 24.852 1.00 60.97 109 PHE A C 1
ATOM 868 O O . PHE A 1 109 ? -8.744 -13.574 24.221 1.00 60.97 109 PHE A O 1
ATOM 875 N N . PHE A 1 110 ? -6.519 -13.324 24.357 1.00 56.66 110 PHE A N 1
ATOM 876 C CA . PHE A 1 110 ? -6.256 -13.790 22.992 1.00 56.66 110 PHE A CA 1
ATOM 877 C C . PHE A 1 110 ? -6.662 -15.233 22.748 1.00 56.66 110 PHE A C 1
ATOM 879 O O . PHE A 1 110 ? -7.177 -15.515 21.670 1.00 56.66 110 PHE A O 1
ATOM 886 N N . SER A 1 111 ? -6.606 -16.076 23.784 1.00 51.59 111 SER A N 1
ATOM 887 C CA . SER A 1 111 ? -7.221 -17.410 23.791 1.00 51.59 111 SER A CA 1
ATOM 888 C C . SER A 1 111 ? -8.704 -17.415 23.357 1.00 51.59 111 SER A C 1
ATOM 890 O O . SER A 1 111 ? -9.229 -18.472 23.012 1.00 51.59 111 SER A O 1
ATOM 892 N N . LYS A 1 112 ? -9.403 -16.267 23.373 1.00 51.34 112 LYS A N 1
ATOM 893 C CA . LYS A 1 112 ? -10.847 -16.154 23.108 1.00 51.34 112 LYS A CA 1
ATOM 894 C C . LYS A 1 112 ? -11.228 -15.342 21.859 1.00 51.34 112 LYS A C 1
ATOM 896 O O . LYS A 1 112 ? -12.422 -15.137 21.641 1.00 51.34 112 LYS A O 1
ATOM 901 N N . THR A 1 113 ? -10.286 -14.870 21.035 1.00 53.88 113 THR A N 1
ATOM 902 C CA . THR A 1 113 ? -10.602 -13.936 19.924 1.00 53.88 113 THR A CA 1
ATOM 903 C C . THR A 1 113 ? -10.835 -14.626 18.571 1.00 53.88 113 THR A C 1
ATOM 905 O O . THR A 1 113 ? -10.171 -15.594 18.217 1.00 53.88 113 THR A O 1
ATOM 908 N N . THR A 1 114 ? -11.744 -14.077 17.755 1.00 44.50 114 THR A N 1
ATOM 909 C CA . THR A 1 114 ? -12.238 -14.648 16.479 1.00 44.50 114 THR A CA 1
ATOM 910 C C . THR A 1 114 ? -11.198 -14.797 15.361 1.00 44.50 114 THR A C 1
ATOM 912 O O . THR A 1 114 ? -11.413 -15.565 14.430 1.00 44.50 114 THR A O 1
ATOM 915 N N . ILE A 1 115 ? -10.084 -14.067 15.414 1.00 50.38 115 ILE A N 1
ATOM 916 C CA . ILE A 1 115 ? -9.026 -14.134 14.389 1.00 50.38 115 ILE A CA 1
ATOM 917 C C . ILE A 1 115 ? -7.973 -15.181 14.746 1.00 50.38 115 ILE A C 1
ATOM 919 O O . ILE A 1 115 ? -7.472 -15.853 13.851 1.00 50.38 115 ILE A O 1
ATOM 923 N N . ASP A 1 116 ? -7.719 -15.404 16.035 1.00 51.88 116 ASP A N 1
ATOM 924 C CA . ASP A 1 116 ? -6.919 -16.539 16.500 1.00 51.88 116 ASP A CA 1
ATOM 925 C C . ASP A 1 116 ? -7.564 -17.863 16.058 1.00 51.88 116 ASP A C 1
ATOM 927 O O . ASP A 1 116 ? -6.905 -18.822 15.680 1.00 51.88 116 ASP A O 1
ATOM 931 N N . LEU A 1 117 ? -8.899 -17.908 16.011 1.00 55.34 117 LEU A N 1
ATOM 932 C CA . LEU A 1 117 ? -9.692 -19.027 15.488 1.00 55.34 117 LEU A CA 1
ATOM 933 C C . LEU A 1 117 ? -9.320 -19.430 14.045 1.00 55.34 117 LEU A C 1
ATOM 935 O O . LEU A 1 117 ? -9.423 -20.611 13.722 1.00 55.34 117 LEU A O 1
ATOM 939 N N . ALA A 1 118 ? -8.877 -18.482 13.212 1.00 50.88 118 ALA A N 1
ATOM 940 C CA . ALA A 1 118 ? -8.513 -18.699 11.808 1.00 50.88 118 ALA A CA 1
ATOM 941 C C . ALA A 1 118 ? -7.001 -18.582 11.526 1.00 50.88 118 ALA A C 1
ATOM 943 O O . ALA A 1 118 ? -6.579 -18.782 10.387 1.00 50.88 118 ALA A O 1
ATOM 944 N N . THR A 1 119 ? -6.196 -18.237 12.534 1.00 62.56 119 THR A N 1
ATOM 945 C CA . THR A 1 119 ? -4.743 -18.073 12.408 1.00 62.56 119 THR A CA 1
ATOM 946 C C . THR A 1 119 ? -4.061 -19.380 12.786 1.00 62.56 119 THR A C 1
ATOM 948 O O . THR A 1 119 ? -4.491 -20.077 13.700 1.00 62.56 119 THR A O 1
ATOM 951 N N . HIS A 1 120 ? -3.026 -19.752 12.038 1.00 60.53 120 HIS A N 1
ATOM 952 C CA . HIS A 1 120 ? -2.303 -20.992 12.271 1.00 60.53 120 HIS A CA 1
ATOM 953 C C . HIS A 1 120 ? -1.058 -20.723 13.128 1.00 60.53 120 HIS A C 1
ATOM 955 O O . HIS A 1 120 ? -0.102 -20.106 12.655 1.00 60.53 120 HIS A O 1
ATOM 961 N N . ASP A 1 121 ? -1.055 -21.199 14.375 1.00 70.56 121 ASP A N 1
ATOM 962 C CA . ASP A 1 121 ? 0.080 -21.021 15.281 1.00 70.56 121 ASP A CA 1
ATOM 963 C C . ASP A 1 121 ? 1.205 -22.024 15.003 1.00 70.56 121 ASP A C 1
ATOM 965 O O . ASP A 1 121 ? 1.009 -23.238 15.002 1.00 70.56 121 ASP A O 1
ATOM 969 N N . HIS A 1 122 ? 2.425 -21.511 14.815 1.00 71.38 122 HIS A N 1
ATOM 970 C CA . HIS A 1 122 ? 3.629 -22.312 14.547 1.00 71.38 122 HIS A CA 1
ATOM 971 C C . HIS A 1 122 ? 4.595 -22.408 15.741 1.00 71.38 122 HIS A C 1
ATOM 973 O O . HIS A 1 122 ? 5.713 -22.895 15.590 1.00 71.38 122 HIS A O 1
ATOM 979 N N . GLN A 1 123 ? 4.208 -21.928 16.927 1.00 68.19 123 GLN A N 1
ATOM 980 C CA . GLN A 1 123 ? 5.112 -21.863 18.086 1.00 68.19 123 GLN A CA 1
ATOM 981 C C . GLN A 1 123 ? 5.451 -23.236 18.685 1.00 68.19 123 GLN A C 1
ATOM 983 O O . GLN A 1 123 ? 6.540 -23.412 19.226 1.00 68.19 123 GLN A O 1
ATOM 988 N N . SER A 1 124 ? 4.543 -24.211 18.595 1.00 76.25 124 SER A N 1
ATOM 989 C CA . SER A 1 124 ? 4.772 -25.589 19.035 1.00 76.25 124 SER A CA 1
ATOM 990 C C . SER A 1 124 ? 4.022 -26.576 18.129 1.00 76.25 124 SER A C 1
ATOM 992 O O . SER A 1 124 ? 3.007 -26.209 17.528 1.00 76.25 124 SER A O 1
ATOM 994 N N . PRO A 1 125 ? 4.490 -27.833 18.008 1.00 78.00 125 PRO A N 1
ATOM 995 C CA . PRO A 1 125 ? 3.815 -28.840 17.186 1.00 78.00 125 PRO A CA 1
ATOM 996 C C . PRO A 1 125 ? 2.400 -29.161 17.695 1.00 78.00 125 PRO A C 1
ATOM 998 O O . PRO A 1 125 ? 1.509 -29.450 16.900 1.00 78.00 125 PRO A O 1
ATOM 1001 N N . GLU A 1 126 ? 2.168 -29.049 19.005 1.00 79.94 126 GLU A N 1
ATOM 1002 C CA . GLU A 1 126 ? 0.851 -29.249 19.621 1.00 79.94 126 GLU A CA 1
ATOM 1003 C C . GLU A 1 126 ? -0.109 -28.091 19.301 1.00 79.94 126 GLU A C 1
ATOM 1005 O O . GLU A 1 126 ? -1.241 -28.331 18.877 1.00 79.94 126 GLU A O 1
ATOM 1010 N N . ALA A 1 127 ? 0.360 -26.840 19.396 1.00 71.88 127 ALA A N 1
ATOM 1011 C CA . ALA A 1 127 ? -0.431 -25.657 19.047 1.00 71.88 127 ALA A CA 1
ATOM 1012 C C . ALA A 1 127 ? -0.779 -25.615 17.548 1.00 71.88 127 ALA A C 1
ATOM 1014 O O . ALA A 1 127 ? -1.879 -25.207 17.173 1.00 71.88 127 ALA A O 1
ATOM 1015 N N . SER A 1 128 ? 0.117 -26.107 16.687 1.00 79.06 128 SER A N 1
ATOM 1016 C CA . SER A 1 128 ? -0.128 -26.237 15.246 1.00 79.06 128 SER A CA 1
ATOM 1017 C C . SER A 1 128 ? -1.245 -27.236 14.932 1.00 79.06 128 SER A C 1
ATOM 1019 O O . SER A 1 128 ? -2.105 -26.958 14.090 1.00 79.06 128 SER A O 1
ATOM 1021 N N . ALA A 1 129 ? -1.271 -28.380 15.621 1.00 82.19 129 ALA A N 1
ATOM 1022 C CA . ALA A 1 129 ? -2.306 -29.394 15.433 1.00 82.19 129 ALA A CA 1
ATOM 1023 C C . ALA A 1 129 ? -3.677 -28.906 15.933 1.00 82.19 129 ALA A C 1
ATOM 1025 O O . ALA A 1 129 ? -4.694 -29.097 15.260 1.00 82.19 129 ALA A O 1
ATOM 1026 N N . GLU A 1 130 ? -3.706 -28.219 17.079 1.00 80.25 130 GLU A N 1
ATOM 1027 C CA . GLU A 1 130 ? -4.921 -27.598 17.612 1.00 80.25 130 GLU A CA 1
ATOM 1028 C C . GLU A 1 130 ? -5.462 -26.514 16.664 1.00 80.25 130 GLU A C 1
ATOM 1030 O O . GLU A 1 130 ? -6.652 -26.511 16.333 1.00 80.25 130 GLU A O 1
ATOM 1035 N N . SER A 1 131 ? -4.582 -25.640 16.164 1.00 76.94 131 SER A N 1
ATOM 1036 C CA . SER A 1 131 ? -4.930 -24.571 15.219 1.00 76.94 131 SER A CA 1
ATOM 1037 C C . SER A 1 131 ? -5.501 -25.125 13.915 1.00 76.94 131 SER A C 1
ATOM 1039 O O . SER A 1 131 ? -6.538 -24.663 13.441 1.00 76.94 131 SER A O 1
ATOM 1041 N N . SER A 1 132 ? -4.886 -26.176 13.368 1.00 81.12 132 SER A N 1
ATOM 1042 C CA . SER A 1 132 ? -5.354 -26.846 12.146 1.00 81.12 132 SER A CA 1
ATOM 1043 C C . SER A 1 132 ? -6.766 -27.416 12.310 1.00 81.12 132 SER A C 1
ATOM 1045 O O . SER A 1 132 ? -7.638 -27.201 11.468 1.00 81.12 132 SER A O 1
ATOM 1047 N N . SER A 1 133 ? -7.028 -28.078 13.441 1.00 81.19 133 SER A N 1
ATOM 1048 C CA . SER A 1 133 ? -8.345 -28.643 13.765 1.00 81.19 133 SER A CA 1
ATOM 1049 C C . SER A 1 133 ? -9.424 -27.560 13.922 1.00 81.19 133 SER A C 1
ATOM 1051 O O . SER A 1 133 ? -10.559 -27.716 13.456 1.00 81.19 133 SER A O 1
ATOM 1053 N N . ARG A 1 134 ? -9.068 -26.417 14.529 1.00 80.00 134 ARG A N 1
ATOM 1054 C CA . ARG A 1 134 ? -9.945 -25.238 14.647 1.00 80.00 134 ARG A CA 1
ATOM 1055 C C . ARG A 1 134 ? -10.300 -24.661 13.275 1.00 80.00 134 ARG A C 1
ATOM 1057 O O . ARG A 1 134 ? -11.483 -24.433 13.006 1.00 80.00 134 ARG A O 1
ATOM 1064 N N . ILE A 1 135 ? -9.308 -24.478 12.404 1.00 77.62 135 ILE A N 1
ATOM 1065 C CA . ILE A 1 135 ? -9.488 -23.937 11.049 1.00 77.6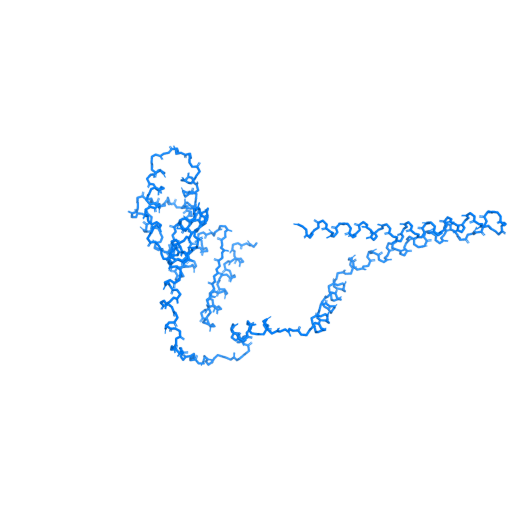2 135 ILE A CA 1
ATOM 1066 C C . ILE A 1 135 ? -10.367 -24.870 10.206 1.00 77.62 135 ILE A C 1
ATOM 1068 O O . ILE A 1 135 ? -11.325 -24.414 9.579 1.00 77.62 135 ILE A O 1
ATOM 1072 N N . ASP A 1 136 ? -10.135 -26.181 10.259 1.00 79.88 136 ASP A N 1
ATOM 1073 C CA . ASP A 1 136 ? -10.963 -27.165 9.555 1.00 79.88 136 ASP A CA 1
ATOM 1074 C C . ASP A 1 136 ? -12.427 -27.127 10.003 1.00 79.88 136 ASP A C 1
ATOM 1076 O O . ASP A 1 136 ? -13.349 -27.238 9.186 1.00 79.88 136 ASP A O 1
ATOM 1080 N N . LYS A 1 137 ? -12.669 -26.930 11.303 1.00 82.19 137 LYS A N 1
ATOM 1081 C CA . LYS A 1 137 ? -14.021 -26.769 11.844 1.00 82.19 137 LYS A CA 1
ATOM 1082 C C . LYS A 1 137 ? -14.698 -25.509 11.297 1.00 82.19 137 LYS A C 1
ATOM 1084 O O . LYS A 1 137 ? -15.869 -25.572 10.926 1.00 82.19 137 LYS A O 1
ATOM 1089 N N . LEU A 1 138 ? -13.973 -24.395 11.189 1.00 73.62 138 LEU A N 1
ATOM 1090 C CA . LEU A 1 138 ? -14.490 -23.159 10.591 1.00 73.62 138 LEU A CA 1
ATOM 1091 C C . LEU A 1 138 ? -14.807 -23.333 9.106 1.00 73.62 138 LEU A C 1
ATOM 1093 O O . LEU A 1 138 ? -15.895 -22.960 8.673 1.00 73.62 138 LEU A O 1
ATOM 1097 N N . ILE A 1 139 ? -13.911 -23.965 8.343 1.00 72.00 139 ILE A N 1
ATOM 1098 C CA . ILE A 1 139 ? -14.128 -24.262 6.921 1.00 72.00 139 ILE A CA 1
ATOM 1099 C C . ILE A 1 139 ? -15.380 -25.130 6.743 1.00 72.00 139 ILE A C 1
ATOM 1101 O O . ILE A 1 139 ? -16.196 -24.869 5.857 1.00 72.00 139 ILE A O 1
ATOM 1105 N N . ARG A 1 140 ? -15.577 -26.142 7.599 1.00 75.94 140 ARG A N 1
ATOM 1106 C CA . ARG A 1 140 ? -16.781 -26.989 7.576 1.00 75.94 140 ARG A CA 1
ATOM 1107 C C . ARG A 1 140 ? -18.056 -26.215 7.889 1.00 75.94 140 ARG A C 1
ATOM 1109 O O . ARG A 1 140 ? -19.057 -26.461 7.228 1.00 75.94 140 ARG A O 1
ATOM 1116 N N . CYS A 1 141 ? -18.030 -25.291 8.847 1.00 70.50 141 CYS A N 1
ATOM 1117 C CA . CYS A 1 141 ? -19.182 -24.444 9.167 1.00 70.50 141 CYS A CA 1
ATOM 1118 C C . CYS A 1 141 ? -19.475 -23.402 8.075 1.00 70.50 141 CYS A C 1
ATOM 1120 O O . CYS A 1 141 ? -20.630 -23.032 7.882 1.00 70.50 141 CYS A O 1
ATOM 1122 N N . TRP A 1 142 ? -18.454 -22.949 7.344 1.00 64.00 142 TRP A N 1
ATOM 1123 C CA . TRP A 1 142 ? -18.598 -21.956 6.278 1.00 64.00 142 TRP A CA 1
ATOM 1124 C C . TRP A 1 142 ? -19.126 -22.552 4.965 1.00 64.00 142 TRP A C 1
ATOM 1126 O O . TRP A 1 142 ? -19.967 -21.949 4.299 1.00 64.00 142 TRP A O 1
ATOM 1136 N N . LYS A 1 143 ? -18.676 -23.761 4.595 1.00 62.62 143 LYS A N 1
ATOM 1137 C CA . LYS A 1 143 ? -19.100 -24.470 3.371 1.00 62.62 143 LYS A CA 1
ATOM 1138 C C . LYS A 1 143 ? -20.624 -24.519 3.134 1.00 62.62 143 LYS A C 1
ATOM 1140 O O . LYS A 1 143 ? -21.022 -24.267 1.998 1.00 62.62 143 LYS A O 1
ATOM 1145 N N . PRO A 1 144 ? -21.490 -24.801 4.127 1.00 54.12 144 PRO A N 1
ATOM 1146 C CA . PRO A 1 144 ? -22.935 -24.834 3.906 1.00 54.12 144 PRO A CA 1
ATOM 1147 C C . PRO A 1 144 ? -23.563 -23.448 3.680 1.00 54.12 144 PRO A C 1
ATOM 1149 O O . PRO A 1 144 ? -24.557 -23.362 2.962 1.00 54.12 144 PRO A O 1
ATOM 1152 N N . LEU A 1 145 ? -22.982 -22.358 4.202 1.00 52.09 145 LEU A N 1
ATOM 1153 C CA . LEU A 1 145 ? -23.536 -21.000 4.059 1.00 52.09 145 LEU A CA 1
ATOM 1154 C C . LEU A 1 145 ? -23.393 -20.427 2.636 1.00 52.09 145 LEU A C 1
ATOM 1156 O O . LEU A 1 145 ? -24.185 -19.586 2.228 1.00 52.09 145 LEU A O 1
ATOM 1160 N N . ASN A 1 146 ? -22.418 -20.913 1.863 1.00 47.28 146 ASN A N 1
ATOM 1161 C CA . ASN A 1 146 ? -22.187 -20.507 0.471 1.00 47.28 146 ASN A CA 1
ATOM 1162 C C . ASN A 1 146 ? -23.063 -21.263 -0.550 1.00 47.28 146 ASN A C 1
ATOM 1164 O O . ASN A 1 146 ? -22.944 -21.016 -1.749 1.00 47.28 146 ASN A O 1
ATOM 1168 N N . SER A 1 147 ? -23.913 -22.199 -0.108 1.00 46.16 147 SER A N 1
ATOM 1169 C CA . SER A 1 147 ? -24.782 -22.979 -1.006 1.00 46.16 147 SER A CA 1
ATOM 1170 C C . SER A 1 147 ? -26.089 -22.270 -1.377 1.00 46.16 147 SER A C 1
ATOM 1172 O O . SER A 1 147 ? -26.733 -22.658 -2.349 1.00 46.16 147 SER A O 1
ATOM 1174 N N . THR A 1 148 ? -26.459 -21.198 -0.672 1.00 45.53 148 THR A N 1
ATOM 1175 C CA . THR A 1 148 ? -27.467 -20.249 -1.155 1.00 45.53 148 THR A CA 1
ATOM 1176 C C . THR A 1 148 ? -26.753 -19.202 -2.007 1.00 45.53 148 THR A C 1
ATOM 1178 O O . THR A 1 148 ? -25.989 -18.410 -1.447 1.00 45.53 148 THR A O 1
ATOM 1181 N N . PRO A 1 149 ? -26.961 -19.162 -3.334 1.00 42.03 149 PRO A N 1
ATOM 1182 C CA . PRO A 1 149 ? -26.483 -18.046 -4.126 1.00 42.03 149 PRO A CA 1
ATOM 1183 C C . PRO A 1 149 ? -27.197 -16.810 -3.588 1.00 42.03 149 PRO A C 1
ATOM 1185 O O . PRO A 1 149 ? -28.418 -16.702 -3.688 1.00 42.03 149 PRO A O 1
ATOM 1188 N N . LEU A 1 150 ? -26.450 -15.896 -2.971 1.00 41.91 150 LEU A N 1
ATOM 1189 C CA . LEU A 1 150 ? -26.941 -14.543 -2.766 1.00 41.91 150 LEU A CA 1
ATOM 1190 C C . LEU A 1 150 ? -27.352 -14.044 -4.151 1.00 41.91 150 LEU A C 1
ATOM 1192 O O . LEU A 1 150 ? -26.505 -13.979 -5.044 1.00 41.91 150 LEU A O 1
ATOM 1196 N N . GLU A 1 151 ? -28.638 -13.752 -4.353 1.00 40.16 151 GLU A N 1
ATOM 1197 C CA . GLU A 1 151 ? -29.087 -13.003 -5.520 1.00 40.16 151 GLU A CA 1
ATOM 1198 C C . GLU A 1 151 ? -28.298 -11.695 -5.522 1.00 40.16 151 GLU A C 1
ATOM 1200 O O . GLU A 1 151 ? -28.575 -10.757 -4.771 1.00 40.16 151 GLU A O 1
ATOM 1205 N N . VAL A 1 152 ? -27.240 -11.659 -6.333 1.00 43.59 152 VAL A N 1
ATOM 1206 C CA . VAL A 1 152 ? -26.500 -10.445 -6.629 1.00 43.59 152 VAL A CA 1
ATOM 1207 C C . VAL A 1 152 ? -27.485 -9.582 -7.393 1.00 43.59 152 VAL A C 1
ATOM 1209 O O . VAL A 1 152 ? -27.638 -9.711 -8.607 1.00 43.59 152 VAL A O 1
ATOM 1212 N N . THR A 1 153 ? -28.217 -8.756 -6.649 1.00 41.38 153 THR A N 1
ATOM 1213 C CA . THR A 1 153 ? -29.073 -7.713 -7.200 1.00 41.38 153 THR A CA 1
ATOM 1214 C C . THR A 1 153 ? -28.178 -6.919 -8.140 1.00 41.38 153 THR A C 1
ATOM 1216 O O . THR A 1 153 ? -27.266 -6.228 -7.684 1.00 41.38 153 THR A O 1
ATOM 1219 N N . LYS A 1 154 ? -28.349 -7.114 -9.453 1.00 43.94 154 LYS A N 1
ATOM 1220 C CA . LYS A 1 154 ? -27.568 -6.421 -10.477 1.00 43.94 154 LYS A CA 1
ATOM 1221 C C . LYS A 1 154 ? -27.748 -4.935 -10.208 1.00 43.94 154 LYS A C 1
ATOM 1223 O O . LYS A 1 154 ? -28.840 -4.406 -10.396 1.00 43.94 154 LYS A O 1
ATOM 1228 N N . SER A 1 155 ? -26.714 -4.290 -9.685 1.00 44.53 155 SER A N 1
ATOM 1229 C CA . SER A 1 155 ? -26.765 -2.867 -9.412 1.00 44.53 155 SER A CA 1
ATOM 1230 C C . SER A 1 155 ? -26.945 -2.139 -10.741 1.00 44.53 155 SER A C 1
ATOM 1232 O O . SER A 1 155 ? -26.216 -2.366 -11.704 1.00 44.53 155 SER A O 1
ATOM 1234 N N . THR A 1 156 ? -27.948 -1.268 -10.799 1.00 47.31 156 THR A N 1
ATOM 1235 C CA . THR A 1 156 ? -28.328 -0.445 -11.960 1.00 47.31 156 THR A CA 1
ATOM 1236 C C . THR A 1 156 ? -27.325 0.695 -12.214 1.00 47.31 156 THR A C 1
ATOM 1238 O O . THR A 1 156 ? -27.709 1.799 -12.589 1.00 47.31 156 THR A O 1
ATOM 1241 N N . ILE A 1 157 ? -26.034 0.480 -11.948 1.00 51.66 157 ILE A N 1
ATOM 1242 C CA . ILE A 1 157 ? -24.986 1.490 -12.123 1.00 51.66 157 ILE A CA 1
ATOM 1243 C C . ILE A 1 157 ? -24.289 1.227 -13.458 1.00 51.66 157 ILE A C 1
ATOM 1245 O O . ILE A 1 157 ? -23.926 0.096 -13.775 1.00 51.66 157 ILE A O 1
ATOM 1249 N N . SER A 1 158 ? -24.140 2.286 -14.254 1.00 40.94 158 SER A N 1
ATOM 1250 C CA . SER A 1 158 ? -23.635 2.248 -15.625 1.00 40.94 158 SER A CA 1
ATOM 1251 C C . SER A 1 158 ? -22.338 1.429 -15.786 1.00 40.94 158 SER A C 1
ATOM 1253 O O . SER A 1 158 ? -21.400 1.591 -15.000 1.00 40.94 158 SER A O 1
ATOM 1255 N N . PRO A 1 159 ? -22.219 0.626 -16.862 1.00 46.41 159 PRO A N 1
ATOM 1256 C CA . PRO A 1 159 ? -21.151 -0.365 -17.050 1.00 46.41 159 PRO A CA 1
ATOM 1257 C C . PRO A 1 159 ? -19.744 0.221 -17.252 1.00 46.41 159 PRO A C 1
ATOM 1259 O O . PRO A 1 159 ? -18.770 -0.521 -17.245 1.00 46.41 159 PRO A O 1
ATOM 1262 N N . MET A 1 160 ? -19.603 1.543 -17.397 1.00 41.38 160 MET A N 1
ATOM 1263 C CA . MET A 1 160 ? -18.312 2.207 -17.645 1.00 41.38 160 MET A CA 1
ATOM 1264 C C . MET A 1 160 ? -17.352 2.176 -16.440 1.00 41.38 160 MET A C 1
ATOM 1266 O O . MET A 1 160 ? -16.158 2.402 -16.611 1.00 41.38 160 MET A O 1
ATOM 1270 N N . LEU A 1 161 ? -17.848 1.883 -15.231 1.00 46.53 161 LEU A N 1
ATOM 1271 C CA . LEU A 1 161 ? -17.048 1.786 -13.995 1.00 46.53 161 LEU A CA 1
ATOM 1272 C C . LEU A 1 161 ? -17.031 0.378 -13.382 1.00 46.53 161 LEU A C 1
ATOM 1274 O O . LEU A 1 161 ? -16.276 0.115 -12.442 1.00 46.53 161 LEU A O 1
ATOM 1278 N N . CYS A 1 162 ? -17.830 -0.546 -13.913 1.00 46.31 162 CYS A N 1
ATOM 1279 C CA . CYS A 1 162 ? -17.848 -1.929 -13.461 1.00 46.31 162 CYS A CA 1
ATOM 1280 C C . CYS A 1 162 ? -16.743 -2.710 -14.177 1.00 46.31 162 CYS A C 1
ATOM 1282 O O . CYS A 1 162 ? -16.950 -3.283 -15.244 1.00 46.31 162 CYS A O 1
ATOM 1284 N N . ARG A 1 163 ? -15.554 -2.772 -13.563 1.00 54.06 163 ARG A N 1
ATOM 1285 C CA . ARG A 1 163 ? -14.613 -3.869 -13.848 1.00 54.06 163 ARG A CA 1
ATOM 1286 C C . ARG A 1 163 ? -15.340 -5.208 -13.620 1.00 54.06 163 ARG A C 1
ATOM 1288 O O . ARG A 1 163 ? -16.165 -5.261 -12.699 1.00 54.06 163 ARG A O 1
ATOM 1295 N N . PRO A 1 164 ? -15.013 -6.269 -14.386 1.00 53.69 164 PRO A N 1
ATOM 1296 C CA . PRO A 1 164 ? -15.587 -7.596 -14.192 1.00 53.69 164 PRO A CA 1
ATOM 1297 C C . PRO A 1 164 ? -15.505 -8.049 -12.730 1.00 53.69 164 PRO A C 1
ATOM 1299 O O . PRO A 1 164 ? -14.734 -7.507 -11.915 1.00 53.69 164 PRO A O 1
ATOM 1302 N N . SER A 1 165 ? -16.353 -9.015 -12.375 1.00 57.25 165 SER A N 1
ATOM 1303 C CA . SER A 1 165 ? -16.380 -9.535 -11.014 1.00 57.25 165 SER A CA 1
ATOM 1304 C C . SER A 1 165 ? -14.981 -10.039 -10.638 1.00 57.25 165 SER A C 1
ATOM 1306 O O . SER A 1 165 ? -14.166 -10.400 -11.493 1.00 57.25 165 SER A O 1
ATOM 1308 N N . VAL A 1 166 ? -14.645 -9.997 -9.346 1.00 53.91 166 VAL A N 1
ATOM 1309 C CA . VAL A 1 166 ? -13.347 -10.504 -8.864 1.00 53.91 166 VAL A CA 1
ATOM 1310 C C . VAL A 1 166 ? -13.147 -11.956 -9.312 1.00 53.91 166 VAL A C 1
ATOM 1312 O O . VAL A 1 166 ? -12.028 -12.332 -9.627 1.00 53.91 166 VAL A O 1
ATOM 1315 N N . ILE A 1 167 ? -14.236 -12.721 -9.426 1.00 55.53 167 ILE A N 1
ATOM 1316 C CA . ILE A 1 167 ? -14.254 -14.112 -9.879 1.00 55.53 167 ILE A CA 1
ATOM 1317 C C . ILE A 1 167 ? -13.830 -14.198 -11.346 1.00 55.53 167 ILE A C 1
ATOM 1319 O O . ILE A 1 167 ? -12.841 -14.859 -11.629 1.00 55.53 167 ILE A O 1
ATOM 1323 N N . ASP A 1 168 ? -14.456 -13.430 -12.242 1.00 58.59 168 ASP A N 1
ATOM 1324 C CA . ASP A 1 168 ? -14.075 -13.402 -13.664 1.00 58.59 168 ASP A CA 1
ATOM 1325 C C . ASP A 1 168 ? -12.638 -12.888 -13.856 1.00 58.59 168 ASP A C 1
ATOM 1327 O O . ASP A 1 168 ? -11.933 -13.284 -14.779 1.00 58.59 168 ASP A O 1
ATOM 1331 N N . THR A 1 169 ? -12.181 -11.985 -12.980 1.00 55.56 169 THR A N 1
ATOM 1332 C CA . THR A 1 169 ? -10.810 -11.453 -13.024 1.00 55.56 169 THR A CA 1
ATOM 1333 C C . THR A 1 169 ? -9.796 -12.492 -12.550 1.00 55.56 169 THR A C 1
ATOM 1335 O O . THR A 1 169 ? -8.740 -12.617 -13.157 1.00 55.56 169 THR A O 1
ATOM 1338 N N . ILE A 1 170 ? -10.100 -13.241 -11.486 1.00 53.50 170 ILE A N 1
ATOM 1339 C CA . ILE A 1 170 ? -9.267 -14.346 -10.995 1.00 53.50 170 ILE A CA 1
ATOM 1340 C C . ILE A 1 170 ? -9.254 -15.477 -12.022 1.00 53.50 170 ILE A C 1
ATOM 1342 O O . ILE A 1 170 ? -8.190 -15.998 -12.323 1.00 53.50 170 ILE A O 1
ATOM 1346 N N . GLU A 1 171 ? -10.392 -15.798 -12.628 1.00 57.19 171 GLU A N 1
ATOM 1347 C CA . GLU A 1 171 ? -10.491 -16.791 -13.696 1.00 57.19 171 GLU A CA 1
ATOM 1348 C C . GLU A 1 171 ? -9.719 -16.343 -14.949 1.00 57.19 171 GLU A C 1
ATOM 1350 O O . GLU A 1 171 ? -8.988 -17.133 -15.538 1.00 57.19 171 GLU A O 1
ATOM 1355 N N . ALA A 1 172 ? -9.743 -15.051 -15.289 1.00 59.34 172 ALA A N 1
ATOM 1356 C CA . ALA A 1 172 ? -8.918 -14.474 -16.354 1.00 59.34 172 ALA A CA 1
ATOM 1357 C C . ALA A 1 172 ? -7.417 -14.362 -16.011 1.00 59.34 172 ALA A C 1
ATOM 1359 O O . ALA A 1 172 ? -6.596 -14.241 -16.924 1.00 59.34 172 ALA A O 1
ATOM 1360 N N . LEU A 1 173 ? -7.048 -14.359 -14.725 1.00 56.12 173 LEU A N 1
ATOM 1361 C CA . LEU A 1 173 ? -5.658 -14.405 -14.249 1.00 56.12 173 LEU A CA 1
ATOM 1362 C C . LEU A 1 173 ? -5.130 -15.845 -14.169 1.00 56.12 173 LEU A C 1
ATOM 1364 O O . LEU A 1 173 ? -3.952 -16.071 -14.427 1.00 56.12 173 LEU A O 1
ATOM 1368 N N . CYS A 1 174 ? -5.992 -16.801 -13.818 1.00 56.56 174 CYS A N 1
ATOM 1369 C CA . CYS A 1 174 ? -5.698 -18.232 -13.777 1.00 56.56 174 CYS A CA 1
ATOM 1370 C C . CYS A 1 174 ? -5.780 -18.891 -15.159 1.00 56.56 174 CYS A C 1
ATOM 1372 O O . CYS A 1 174 ? -5.194 -19.954 -15.356 1.00 56.56 174 CYS A O 1
ATOM 1374 N N . SER A 1 175 ? -6.480 -18.274 -16.114 1.00 63.50 175 SER A N 1
ATOM 1375 C CA . SER A 1 175 ? -6.471 -18.708 -17.506 1.00 63.50 175 SER A CA 1
ATOM 1376 C C . SER A 1 175 ? -5.050 -18.572 -18.064 1.00 63.50 175 SER A C 1
ATOM 1378 O O . SER A 1 175 ? -4.464 -17.488 -17.951 1.00 63.50 175 SER A O 1
ATOM 1380 N N . PRO A 1 176 ? -4.465 -19.641 -18.639 1.00 58.62 176 PRO A N 1
ATOM 1381 C CA . PRO A 1 176 ? -3.131 -19.589 -19.212 1.00 58.62 176 PRO A CA 1
ATOM 1382 C C . PRO A 1 176 ? -3.153 -18.598 -20.372 1.00 58.62 176 PRO A C 1
ATOM 1384 O O . PRO A 1 176 ? -3.619 -18.891 -21.471 1.00 58.62 176 PRO A O 1
ATOM 1387 N N . ARG A 1 177 ? -2.687 -17.378 -20.107 1.00 66.19 177 ARG A N 1
ATOM 1388 C CA . ARG A 1 177 ? -2.557 -16.364 -21.143 1.00 66.19 177 ARG A CA 1
ATOM 1389 C C . ARG A 1 177 ? -1.483 -16.830 -22.119 1.00 66.19 177 ARG A C 1
ATOM 1391 O O . ARG A 1 177 ? -0.411 -17.255 -21.691 1.00 66.19 177 ARG A O 1
ATOM 1398 N N . ASN A 1 178 ? -1.775 -16.747 -23.415 1.00 77.56 178 ASN A N 1
ATOM 1399 C CA . ASN A 1 178 ? -0.837 -17.119 -24.469 1.00 77.56 178 ASN A CA 1
ATOM 1400 C C . ASN A 1 178 ? 0.505 -16.408 -24.240 1.00 77.56 178 ASN A C 1
ATOM 1402 O O . ASN A 1 178 ? 0.548 -15.180 -24.115 1.00 77.56 178 ASN A O 1
ATOM 1406 N N . SER A 1 179 ? 1.599 -17.172 -24.186 1.00 78.69 179 SER A N 1
ATOM 1407 C CA . SER A 1 179 ? 2.950 -16.647 -23.943 1.00 78.69 179 SER A CA 1
ATOM 1408 C C . SER A 1 179 ? 3.334 -15.550 -24.939 1.00 78.69 179 SER A C 1
ATOM 1410 O O . SER A 1 179 ? 3.972 -14.570 -24.560 1.00 78.69 179 SER A O 1
ATOM 1412 N N . GLU A 1 180 ? 2.867 -15.669 -26.182 1.00 83.00 180 GLU A N 1
ATOM 1413 C CA . GLU A 1 180 ? 3.112 -14.708 -27.262 1.00 83.00 180 GLU A CA 1
ATOM 1414 C C . GLU A 1 180 ? 2.455 -13.343 -27.021 1.00 83.00 180 GLU A C 1
ATOM 1416 O O . GLU A 1 180 ? 3.053 -12.298 -27.275 1.00 83.00 180 GLU A O 1
ATOM 1421 N N . GLU A 1 181 ? 1.236 -13.321 -26.475 1.00 82.56 181 GLU A N 1
ATOM 1422 C CA . GLU A 1 181 ? 0.552 -12.064 -26.160 1.00 82.56 181 GLU A CA 1
ATOM 1423 C C . GLU A 1 181 ? 1.239 -11.344 -25.001 1.00 82.56 181 GLU A C 1
ATOM 1425 O O . GLU A 1 181 ? 1.422 -10.125 -25.038 1.00 82.56 181 GLU A O 1
ATOM 1430 N N . VAL A 1 182 ? 1.660 -12.096 -23.980 1.00 84.19 182 VAL A N 1
ATOM 1431 C CA . VAL A 1 182 ? 2.425 -11.549 -22.854 1.00 84.19 182 VAL A CA 1
ATOM 1432 C C . VAL A 1 182 ? 3.759 -10.993 -23.346 1.00 84.19 182 VAL A C 1
ATOM 1434 O O . VAL A 1 182 ? 4.110 -9.867 -22.990 1.00 84.19 182 VAL A O 1
ATOM 1437 N N . PHE A 1 183 ? 4.467 -11.729 -24.207 1.00 86.50 183 PHE A N 1
ATOM 1438 C CA . PHE A 1 183 ? 5.720 -11.282 -24.809 1.00 86.50 183 PHE A CA 1
ATOM 1439 C C . PHE A 1 183 ? 5.537 -9.983 -25.600 1.00 86.50 183 PHE A C 1
ATOM 1441 O O . PHE A 1 183 ? 6.241 -9.005 -25.344 1.00 86.50 183 PHE A O 1
ATOM 1448 N N . TYR A 1 184 ? 4.535 -9.917 -26.481 1.00 89.94 184 TYR A N 1
ATOM 1449 C CA . TYR A 1 184 ? 4.236 -8.709 -27.249 1.00 89.94 184 TYR A CA 1
ATOM 1450 C C . TYR A 1 184 ? 3.931 -7.502 -26.346 1.00 89.94 184 TYR A C 1
ATOM 1452 O O . TYR A 1 184 ? 4.466 -6.411 -26.563 1.00 89.94 184 TYR A O 1
ATOM 1460 N N . ILE A 1 185 ? 3.113 -7.687 -25.301 1.00 87.00 185 ILE A N 1
ATOM 1461 C CA . ILE A 1 185 ? 2.781 -6.624 -24.338 1.00 87.00 185 ILE A CA 1
ATOM 1462 C C . ILE A 1 185 ? 4.038 -6.142 -23.602 1.00 87.00 185 ILE A C 1
ATOM 1464 O O . ILE A 1 185 ? 4.232 -4.933 -23.449 1.00 87.00 185 ILE A O 1
ATOM 1468 N N . LEU A 1 186 ? 4.905 -7.061 -23.169 1.00 86.19 186 LEU A N 1
ATOM 1469 C CA . LEU A 1 186 ? 6.149 -6.728 -22.476 1.00 86.19 186 LEU A CA 1
ATOM 1470 C C . LEU A 1 186 ? 7.130 -5.989 -23.390 1.00 86.19 186 LEU A C 1
ATOM 1472 O O . LEU A 1 186 ? 7.646 -4.946 -22.988 1.00 86.19 186 LEU A O 1
ATOM 1476 N N . CYS A 1 187 ? 7.334 -6.460 -24.623 1.00 88.25 187 CYS A N 1
ATOM 1477 C CA . CYS A 1 187 ? 8.169 -5.783 -25.616 1.00 88.25 187 CYS A CA 1
ATOM 1478 C C . CYS A 1 187 ? 7.658 -4.373 -25.913 1.00 88.25 187 CYS A C 1
ATOM 1480 O O . CYS A 1 187 ? 8.436 -3.420 -25.911 1.00 88.25 187 CYS A O 1
ATOM 1482 N N . ARG A 1 188 ? 6.343 -4.214 -26.104 1.00 90.88 188 ARG A N 1
ATOM 1483 C CA . ARG A 1 188 ? 5.725 -2.908 -26.346 1.00 90.88 188 ARG A CA 1
ATOM 1484 C C . ARG A 1 188 ? 5.881 -1.968 -25.148 1.00 90.88 188 ARG A C 1
ATOM 1486 O O . ARG A 1 188 ? 6.194 -0.796 -25.341 1.00 90.88 188 ARG A O 1
ATOM 1493 N N . ARG A 1 189 ? 5.697 -2.460 -23.917 1.00 89.25 189 ARG A N 1
ATOM 1494 C CA . ARG A 1 189 ? 5.914 -1.668 -22.693 1.00 89.25 189 ARG A CA 1
ATOM 1495 C C . ARG A 1 189 ? 7.372 -1.224 -22.571 1.00 89.25 189 ARG A C 1
ATOM 1497 O O . ARG A 1 189 ? 7.614 -0.047 -22.331 1.00 89.25 189 ARG A O 1
ATOM 1504 N N . ASN A 1 190 ? 8.312 -2.143 -22.789 1.00 85.06 190 ASN A N 1
ATOM 1505 C CA . ASN A 1 190 ? 9.744 -1.855 -22.743 1.00 85.06 190 ASN A CA 1
ATOM 1506 C C . ASN A 1 190 ? 10.144 -0.818 -23.804 1.00 85.06 190 ASN A C 1
ATOM 1508 O O . ASN A 1 190 ? 10.911 0.096 -23.525 1.00 85.06 190 ASN A O 1
ATOM 1512 N N . TRP A 1 191 ? 9.566 -0.903 -25.006 1.00 86.62 191 TRP A N 1
ATOM 1513 C CA . TRP A 1 191 ? 9.778 0.095 -26.052 1.00 86.62 191 TRP A CA 1
ATOM 1514 C C . TRP A 1 191 ? 9.298 1.489 -25.631 1.00 86.62 191 TRP A C 1
ATOM 1516 O O . TRP A 1 191 ? 10.032 2.464 -25.776 1.00 86.62 191 TRP A O 1
ATOM 1526 N N . TYR A 1 192 ? 8.096 1.601 -25.053 1.00 87.06 192 TYR A N 1
ATOM 1527 C CA . TYR A 1 192 ? 7.614 2.887 -24.542 1.00 87.06 192 TYR A CA 1
ATOM 1528 C C . TYR A 1 192 ? 8.508 3.441 -23.431 1.00 87.06 192 TYR A C 1
ATOM 1530 O O . TYR A 1 192 ? 8.835 4.624 -23.454 1.00 87.06 192 TYR A O 1
ATOM 1538 N N . GLU A 1 193 ? 8.942 2.599 -22.496 1.00 83.69 193 GLU A N 1
ATOM 1539 C CA . GLU A 1 193 ? 9.843 2.995 -21.412 1.00 83.69 193 GLU A CA 1
ATOM 1540 C C . GLU A 1 193 ? 11.200 3.493 -21.933 1.00 83.69 193 GLU A C 1
ATOM 1542 O O . GLU A 1 193 ? 11.710 4.505 -21.445 1.00 83.69 193 GLU A O 1
ATOM 1547 N N . LEU A 1 194 ? 11.734 2.835 -22.969 1.00 82.38 194 LEU A N 1
ATOM 1548 C CA . LEU A 1 194 ? 12.95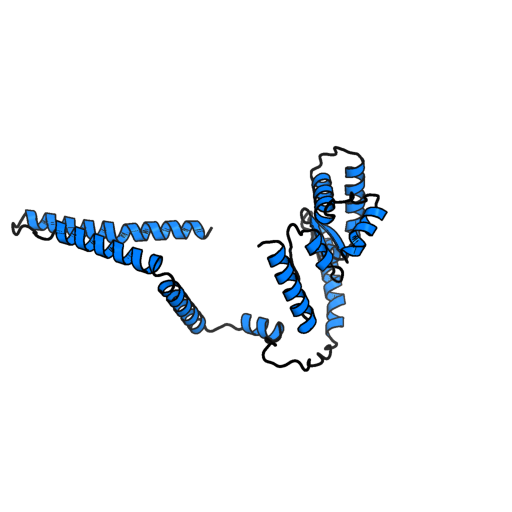8 3.231 -23.661 1.00 82.38 194 LEU A CA 1
ATOM 1549 C C . LEU A 1 194 ? 12.792 4.592 -24.360 1.00 82.38 194 LEU A C 1
ATOM 1551 O O . LEU A 1 194 ? 13.624 5.481 -24.193 1.00 82.38 194 LEU A O 1
ATOM 1555 N N . THR A 1 195 ? 11.691 4.786 -25.093 1.00 82.38 195 THR A N 1
ATOM 1556 C CA . THR A 1 195 ? 11.435 6.035 -25.840 1.00 82.38 195 THR A CA 1
ATOM 1557 C C . THR A 1 195 ? 11.109 7.237 -24.949 1.00 82.38 195 THR A C 1
ATOM 1559 O O . THR A 1 195 ? 11.536 8.347 -25.258 1.00 82.38 195 THR A O 1
ATOM 1562 N N . ASN A 1 196 ? 10.404 7.040 -23.829 1.00 84.94 196 ASN A N 1
ATOM 1563 C CA . ASN A 1 196 ? 10.068 8.122 -22.896 1.00 84.94 196 ASN A CA 1
ATOM 1564 C C . ASN A 1 196 ? 11.245 8.540 -22.004 1.00 84.94 196 ASN A C 1
ATOM 1566 O O . ASN A 1 196 ? 11.230 9.648 -21.473 1.00 84.94 196 ASN A O 1
ATOM 1570 N N . ASN A 1 197 ? 12.268 7.692 -21.849 1.00 83.31 197 ASN A N 1
ATOM 1571 C CA . ASN A 1 197 ? 13.486 8.000 -21.097 1.00 83.31 197 ASN A CA 1
ATOM 1572 C C . ASN A 1 197 ? 14.707 8.086 -22.030 1.00 83.31 197 ASN A C 1
ATOM 1574 O O . ASN A 1 197 ? 15.632 7.270 -21.918 1.00 83.31 197 ASN A O 1
ATOM 1578 N N . PRO A 1 198 ? 14.770 9.093 -22.925 1.00 76.81 198 PRO A N 1
ATOM 1579 C CA . PRO A 1 198 ? 15.824 9.186 -23.932 1.00 76.81 198 PRO A CA 1
ATOM 1580 C C . PRO A 1 198 ? 17.220 9.262 -23.301 1.00 76.81 198 PRO A C 1
ATOM 1582 O O . PRO A 1 198 ? 18.163 8.681 -23.825 1.00 76.81 198 PRO A O 1
ATOM 1585 N N . ALA A 1 199 ? 17.364 9.889 -22.129 1.00 77.44 199 ALA A N 1
ATOM 1586 C CA . ALA A 1 199 ? 18.646 9.973 -21.430 1.00 77.44 199 ALA A CA 1
ATOM 1587 C C . ALA A 1 199 ? 19.246 8.593 -21.097 1.00 77.44 199 ALA A C 1
ATOM 1589 O O . ALA A 1 199 ? 20.453 8.413 -21.197 1.00 77.44 199 ALA A O 1
ATOM 1590 N N . LYS A 1 200 ? 18.422 7.599 -20.742 1.00 72.06 200 LYS A N 1
ATOM 1591 C CA . LYS A 1 200 ? 18.903 6.229 -20.501 1.00 72.06 200 LYS A CA 1
ATOM 1592 C C . LYS A 1 200 ? 19.086 5.460 -21.809 1.00 72.06 200 LYS A C 1
ATOM 1594 O O . LYS A 1 200 ? 20.065 4.741 -21.950 1.00 72.06 200 LYS A O 1
ATOM 1599 N N . SER A 1 201 ? 18.192 5.661 -22.780 1.00 74.38 201 SER A N 1
ATOM 1600 C CA . SER A 1 201 ? 18.247 4.975 -24.076 1.00 74.38 201 SER A CA 1
ATOM 1601 C C . SER A 1 201 ? 19.420 5.399 -24.965 1.00 74.38 201 SER A C 1
ATOM 1603 O O . SER A 1 201 ? 19.878 4.593 -25.770 1.00 74.38 201 SER A O 1
ATOM 1605 N N . PHE A 1 202 ? 19.871 6.655 -24.884 1.00 78.12 202 PHE A N 1
ATOM 1606 C CA . PHE A 1 202 ? 20.883 7.198 -25.797 1.00 78.12 202 PHE A CA 1
ATOM 1607 C C . PHE A 1 202 ? 22.301 7.212 -25.219 1.00 78.12 202 PHE A C 1
ATOM 1609 O O . PHE A 1 202 ? 23.253 7.201 -25.994 1.00 78.12 202 PHE A O 1
ATOM 1616 N N . CYS A 1 203 ? 22.477 7.190 -23.895 1.00 79.56 203 CYS A N 1
ATOM 1617 C CA . CYS A 1 203 ? 23.810 7.216 -23.285 1.00 79.56 203 CYS A CA 1
ATOM 1618 C C . CYS A 1 203 ? 24.672 6.011 -23.687 1.00 79.56 203 CYS A C 1
ATOM 1620 O O . CYS A 1 203 ? 25.810 6.194 -24.110 1.00 79.56 203 CYS A O 1
ATOM 1622 N N . GLU A 1 204 ? 24.135 4.792 -23.613 1.00 78.06 204 GLU A N 1
ATOM 1623 C CA . GLU A 1 204 ? 24.868 3.569 -23.972 1.00 78.06 204 GLU A CA 1
ATOM 1624 C C . GLU A 1 204 ? 25.324 3.534 -25.444 1.00 78.06 204 GLU A C 1
ATOM 1626 O O . GLU A 1 204 ? 26.528 3.378 -25.680 1.00 78.06 204 GLU A O 1
ATOM 1631 N N . PRO A 1 205 ? 24.449 3.738 -26.454 1.00 81.62 205 PRO A N 1
ATOM 1632 C CA . PRO A 1 205 ? 24.889 3.763 -27.848 1.00 81.62 205 PRO A CA 1
ATOM 1633 C C . PRO A 1 205 ? 25.796 4.961 -28.158 1.00 81.62 205 PRO A C 1
ATOM 1635 O O . PRO A 1 205 ? 26.692 4.839 -28.992 1.00 81.62 205 PRO A O 1
ATOM 1638 N N . MET A 1 206 ? 25.623 6.102 -27.483 1.00 84.69 206 MET A N 1
ATOM 1639 C CA . MET A 1 206 ? 26.498 7.265 -27.660 1.00 84.69 206 MET A CA 1
ATOM 1640 C C . MET A 1 206 ? 27.915 6.998 -27.133 1.00 84.69 206 MET A C 1
ATOM 1642 O O . MET A 1 206 ? 28.886 7.330 -27.811 1.00 84.69 206 MET A O 1
ATOM 1646 N N . ILE A 1 207 ? 28.052 6.358 -25.966 1.00 84.88 207 ILE A N 1
ATOM 1647 C CA . ILE A 1 207 ? 29.354 5.935 -25.425 1.00 84.88 207 ILE A CA 1
ATOM 1648 C C . ILE A 1 207 ? 30.000 4.905 -26.356 1.00 84.88 207 ILE A C 1
ATOM 1650 O O . ILE A 1 207 ? 31.181 5.034 -26.678 1.00 84.88 207 ILE A O 1
ATOM 1654 N N . ALA A 1 208 ? 29.234 3.927 -26.848 1.00 84.88 208 ALA A N 1
ATOM 1655 C CA . ALA A 1 208 ? 29.733 2.941 -27.804 1.00 84.88 208 ALA A CA 1
ATOM 1656 C C . ALA A 1 208 ? 30.235 3.598 -29.103 1.00 84.88 208 ALA A C 1
ATOM 1658 O O . ALA A 1 208 ? 31.303 3.241 -29.600 1.00 84.88 208 ALA A O 1
ATOM 1659 N N . LEU A 1 209 ? 29.514 4.598 -29.622 1.00 87.88 209 LEU A N 1
ATOM 1660 C CA . LEU A 1 209 ? 29.902 5.347 -30.818 1.00 87.88 209 LEU A CA 1
ATOM 1661 C C . LEU A 1 209 ? 31.166 6.186 -30.588 1.00 87.88 209 LEU A C 1
ATOM 1663 O O . LEU A 1 209 ? 32.064 6.177 -31.426 1.00 87.88 209 LEU A O 1
ATOM 1667 N N . LEU A 1 210 ? 31.276 6.866 -29.444 1.00 89.19 210 LEU A N 1
ATOM 1668 C CA . LEU A 1 210 ? 32.483 7.613 -29.075 1.00 89.19 210 LEU A CA 1
ATOM 1669 C C . LEU A 1 210 ? 33.703 6.690 -28.963 1.00 89.19 210 LEU A C 1
ATOM 1671 O O . LEU A 1 210 ? 34.755 6.998 -29.521 1.00 89.19 210 LEU A O 1
ATOM 1675 N N . MET A 1 211 ? 33.554 5.536 -28.309 1.00 87.25 211 MET A N 1
ATOM 1676 C CA . MET A 1 211 ? 34.621 4.537 -28.201 1.00 87.25 211 MET A CA 1
ATOM 1677 C C . MET A 1 211 ? 35.007 3.964 -29.568 1.00 87.25 211 MET A C 1
ATOM 1679 O O . MET A 1 211 ? 36.195 3.828 -29.857 1.00 87.25 211 MET A O 1
ATOM 1683 N N . ALA A 1 212 ? 34.033 3.696 -30.442 1.00 87.44 212 ALA A N 1
ATOM 1684 C CA . ALA A 1 212 ? 34.289 3.241 -31.806 1.00 87.44 212 ALA A CA 1
ATOM 1685 C C . ALA A 1 212 ? 35.070 4.283 -32.624 1.00 87.44 212 ALA A C 1
ATOM 1687 O O . ALA A 1 212 ? 36.033 3.928 -33.303 1.00 87.44 212 ALA A O 1
ATOM 1688 N N . CYS A 1 213 ? 34.717 5.568 -32.519 1.00 90.00 213 CYS A N 1
ATOM 1689 C CA . CYS A 1 213 ? 35.445 6.657 -33.173 1.00 90.00 213 CYS A CA 1
ATOM 1690 C C . CYS A 1 213 ? 36.877 6.807 -32.641 1.00 90.00 213 CYS A C 1
ATOM 1692 O O . CYS A 1 213 ? 37.796 7.004 -33.433 1.00 90.00 213 CYS A O 1
ATOM 1694 N N . LEU A 1 214 ? 37.092 6.683 -31.326 1.00 88.62 214 LEU A N 1
ATOM 1695 C CA . LEU A 1 214 ? 38.426 6.757 -30.716 1.00 88.62 214 LEU A CA 1
ATOM 1696 C C . LEU A 1 214 ? 39.328 5.600 -31.162 1.00 88.62 214 LEU A C 1
ATOM 1698 O O . LEU A 1 214 ? 40.472 5.832 -31.549 1.00 88.62 214 LEU A O 1
ATOM 1702 N N . ILE A 1 215 ? 38.809 4.368 -31.159 1.00 87.81 215 ILE A N 1
ATOM 1703 C CA . ILE A 1 215 ? 39.535 3.191 -31.659 1.00 87.81 215 ILE A CA 1
ATOM 1704 C C . ILE A 1 215 ? 39.810 3.356 -33.161 1.00 87.81 215 ILE A C 1
ATOM 1706 O O . ILE A 1 215 ? 40.935 3.150 -33.609 1.00 87.81 215 ILE A O 1
ATOM 1710 N N . GLY A 1 216 ? 38.815 3.797 -33.935 1.00 87.12 216 GLY A N 1
ATOM 1711 C CA . GLY A 1 216 ? 38.963 4.062 -35.365 1.0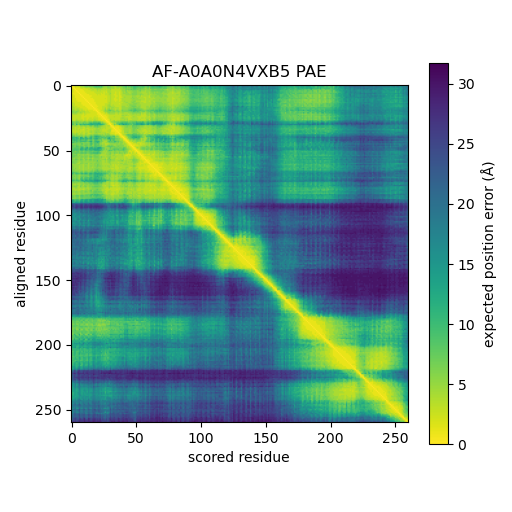0 87.12 216 GLY A CA 1
ATOM 1712 C C . GLY A 1 216 ? 40.029 5.115 -35.674 1.00 87.12 216 GLY A C 1
ATOM 1713 O O . GLY A 1 216 ? 40.814 4.921 -36.594 1.00 87.12 216 GLY A O 1
ATOM 1714 N N . ALA A 1 217 ? 40.109 6.188 -34.882 1.00 86.75 217 ALA A N 1
ATOM 1715 C CA . ALA A 1 217 ? 41.131 7.224 -35.017 1.00 86.75 217 ALA A CA 1
ATOM 1716 C C . ALA A 1 217 ? 42.529 6.721 -34.621 1.00 86.75 217 ALA A C 1
ATOM 1718 O O . ALA A 1 217 ? 43.500 7.005 -35.321 1.00 86.75 217 ALA A O 1
ATOM 1719 N N . ALA A 1 218 ? 42.635 5.939 -33.541 1.00 84.50 218 ALA A N 1
ATOM 1720 C CA . ALA A 1 218 ? 43.903 5.374 -33.075 1.00 84.50 218 ALA A CA 1
ATOM 1721 C C . ALA A 1 218 ? 44.528 4.403 -34.092 1.00 84.50 218 ALA A C 1
ATOM 1723 O O . ALA A 1 218 ? 45.746 4.366 -34.246 1.00 84.50 218 ALA A O 1
ATOM 1724 N N . PHE A 1 219 ? 43.694 3.654 -34.818 1.00 83.38 219 PHE A N 1
ATOM 1725 C CA . PHE A 1 219 ? 44.115 2.678 -35.826 1.00 83.38 219 PHE A CA 1
ATOM 1726 C C . PHE A 1 219 ? 43.868 3.159 -37.272 1.00 83.38 219 PHE A C 1
ATOM 1728 O O . PHE A 1 219 ? 43.896 2.361 -38.206 1.00 83.38 219 PHE A O 1
ATOM 1735 N N . PHE A 1 220 ? 43.640 4.459 -37.497 1.00 79.19 220 PHE A N 1
ATOM 1736 C CA . PHE A 1 220 ? 43.319 4.999 -38.828 1.00 79.19 220 PHE A CA 1
ATOM 1737 C C . PHE A 1 220 ? 44.477 4.851 -39.829 1.00 79.19 220 PHE A C 1
ATOM 1739 O O . PHE A 1 220 ? 44.261 4.630 -41.018 1.00 79.19 220 PHE A O 1
ATOM 1746 N N . ALA A 1 221 ? 45.715 4.940 -39.342 1.00 66.94 221 ALA A N 1
ATOM 1747 C CA . ALA A 1 221 ? 46.926 4.871 -40.150 1.00 66.94 221 ALA A CA 1
ATOM 1748 C C . ALA A 1 221 ? 47.702 3.573 -39.884 1.00 66.94 221 ALA A C 1
ATOM 1750 O O . ALA A 1 221 ? 48.864 3.615 -39.482 1.00 66.94 221 ALA A O 1
ATOM 1751 N N . LEU A 1 222 ? 47.062 2.411 -40.086 1.00 66.69 222 LEU A N 1
ATOM 1752 C CA . LEU A 1 222 ? 47.771 1.130 -40.022 1.00 66.69 222 LEU A CA 1
ATOM 1753 C C . LEU A 1 222 ? 48.959 1.155 -40.991 1.00 66.69 222 LEU A C 1
ATOM 1755 O O . LEU A 1 222 ? 48.803 1.320 -42.203 1.00 66.69 222 LEU A O 1
ATOM 1759 N N . THR A 1 223 ? 50.155 0.991 -40.440 1.00 62.62 223 THR A N 1
ATOM 1760 C CA . THR A 1 223 ? 51.390 0.968 -41.219 1.00 62.62 223 THR A CA 1
ATOM 1761 C C . THR A 1 223 ? 51.368 -0.214 -42.198 1.00 62.62 223 THR A C 1
ATOM 1763 O O . THR A 1 223 ? 51.110 -1.354 -41.818 1.00 62.62 223 THR A O 1
ATOM 1766 N N . ASN A 1 224 ? 51.642 0.032 -43.486 1.00 62.69 224 ASN A N 1
ATOM 1767 C CA . ASN A 1 224 ? 51.647 -1.010 -44.532 1.00 62.69 224 ASN A CA 1
ATOM 1768 C C . ASN A 1 224 ? 52.890 -1.926 -44.489 1.00 62.69 224 ASN A C 1
ATOM 1770 O O . ASN A 1 224 ? 53.068 -2.794 -45.349 1.00 62.69 224 ASN A O 1
ATOM 1774 N N . GLU A 1 225 ? 53.766 -1.757 -43.499 1.00 71.38 225 GLU A N 1
ATOM 1775 C CA . GLU A 1 225 ? 54.935 -2.611 -43.314 1.00 71.38 225 GLU A CA 1
ATOM 1776 C C . GLU A 1 225 ? 54.533 -3.983 -42.757 1.00 71.38 225 GLU A C 1
ATOM 1778 O O . GLU A 1 225 ? 53.879 -4.092 -41.720 1.00 71.38 225 GLU A O 1
ATOM 1783 N N . LYS A 1 226 ? 54.970 -5.063 -43.424 1.00 62.16 226 LYS A N 1
ATOM 1784 C CA . LYS A 1 226 ? 54.515 -6.449 -43.178 1.00 62.16 226 LYS A CA 1
ATOM 1785 C C . LYS A 1 226 ? 54.610 -6.921 -41.717 1.00 62.16 226 LYS A C 1
ATOM 1787 O O . LYS A 1 226 ? 53.816 -7.770 -41.320 1.00 62.16 226 LYS A O 1
ATOM 1792 N N . ARG A 1 227 ? 55.570 -6.417 -40.929 1.00 62.81 227 ARG A N 1
ATOM 1793 C CA . ARG A 1 227 ? 55.785 -6.833 -39.528 1.00 62.81 227 ARG A CA 1
ATOM 1794 C C . ARG A 1 227 ? 54.992 -5.988 -38.523 1.00 62.81 227 ARG A C 1
ATOM 1796 O O . ARG A 1 227 ? 54.503 -6.545 -37.546 1.00 62.81 227 ARG A O 1
ATOM 1803 N N . SER A 1 228 ? 54.822 -4.692 -38.787 1.00 68.56 228 SER A N 1
ATOM 1804 C CA . SER A 1 228 ? 54.039 -3.780 -37.940 1.00 68.56 228 SER A CA 1
ATOM 1805 C C . SER A 1 228 ? 52.531 -3.970 -38.158 1.00 68.56 228 SER A C 1
ATOM 1807 O O . SER A 1 228 ? 51.772 -4.083 -37.200 1.00 68.56 228 SER A O 1
ATOM 1809 N N . ALA A 1 229 ? 52.113 -4.213 -39.407 1.00 73.56 229 ALA A N 1
ATOM 1810 C CA . ALA A 1 229 ? 50.718 -4.467 -39.775 1.00 73.56 229 ALA A CA 1
ATOM 1811 C C . ALA A 1 229 ? 50.074 -5.657 -39.039 1.00 73.56 229 ALA A C 1
ATOM 1813 O O . ALA A 1 229 ? 48.878 -5.634 -38.753 1.00 73.56 229 ALA A O 1
ATOM 1814 N N . ALA A 1 230 ? 50.834 -6.721 -38.753 1.00 78.06 230 ALA A N 1
ATOM 1815 C CA . ALA A 1 230 ? 50.314 -7.883 -38.031 1.00 78.06 230 ALA A CA 1
ATOM 1816 C C . ALA A 1 230 ? 50.046 -7.557 -36.552 1.00 78.06 230 ALA A C 1
ATOM 1818 O O . ALA A 1 230 ? 49.011 -7.947 -36.016 1.00 78.06 230 ALA A O 1
ATOM 1819 N N . SER A 1 231 ? 50.949 -6.798 -35.922 1.00 81.88 231 SER A N 1
ATOM 1820 C CA . SER A 1 231 ? 50.812 -6.347 -34.534 1.00 81.88 231 SER A CA 1
ATOM 1821 C C . SER A 1 231 ? 49.645 -5.370 -34.374 1.00 81.88 231 SER A C 1
ATOM 1823 O O . SER A 1 231 ? 48.820 -5.545 -33.479 1.00 81.88 231 SER A O 1
ATOM 1825 N N . ASP A 1 232 ? 49.511 -4.406 -35.289 1.00 83.81 232 ASP A N 1
ATOM 1826 C CA . ASP A 1 232 ? 48.440 -3.403 -35.253 1.00 83.81 232 ASP A CA 1
ATOM 1827 C C . ASP A 1 232 ? 47.047 -4.047 -35.399 1.00 83.81 232 ASP A C 1
ATOM 1829 O O . ASP A 1 232 ? 46.099 -3.674 -34.708 1.00 83.81 232 ASP A O 1
ATOM 1833 N N . ARG A 1 233 ? 46.918 -5.080 -36.246 1.00 83.81 233 ARG A N 1
ATOM 1834 C CA . ARG A 1 233 ? 45.663 -5.837 -36.426 1.00 83.81 233 ARG A CA 1
ATOM 1835 C C . ARG A 1 233 ? 45.288 -6.657 -35.195 1.00 83.81 233 ARG A C 1
ATOM 1837 O O . ARG A 1 233 ? 44.115 -6.703 -34.833 1.00 83.81 233 ARG A O 1
ATOM 1844 N N . ILE A 1 234 ? 46.266 -7.293 -34.550 1.00 87.62 234 ILE A N 1
ATOM 1845 C CA . ILE A 1 234 ? 46.042 -8.038 -33.302 1.00 87.62 234 ILE A CA 1
ATOM 1846 C C . ILE A 1 234 ? 45.625 -7.070 -32.184 1.00 87.62 234 ILE A C 1
ATOM 1848 O O . ILE A 1 234 ? 44.677 -7.356 -31.453 1.00 87.62 234 ILE A O 1
ATOM 1852 N N . GLY A 1 235 ? 46.268 -5.899 -32.102 1.00 86.88 235 GLY A N 1
ATOM 1853 C CA . GLY A 1 235 ? 45.913 -4.834 -31.162 1.00 86.88 235 GLY A CA 1
ATOM 1854 C C . GLY A 1 235 ? 44.482 -4.320 -31.345 1.00 86.88 235 GLY A C 1
ATOM 1855 O O . GLY A 1 235 ? 43.758 -4.169 -30.363 1.00 86.88 235 GLY A O 1
ATOM 1856 N N . LEU A 1 236 ? 44.036 -4.134 -32.591 1.00 86.44 236 LEU A N 1
ATOM 1857 C CA . LEU A 1 236 ? 42.663 -3.723 -32.898 1.00 86.44 236 LEU A CA 1
ATOM 1858 C C . LEU A 1 236 ? 41.625 -4.782 -32.485 1.00 86.44 236 LEU A C 1
ATOM 1860 O O . LEU A 1 236 ? 40.612 -4.442 -31.876 1.00 86.44 236 LEU A O 1
ATOM 1864 N N . VAL A 1 237 ? 41.878 -6.067 -32.763 1.00 86.88 237 VAL A N 1
ATOM 1865 C CA . VAL A 1 237 ? 40.974 -7.163 -32.360 1.00 86.88 237 VAL A CA 1
ATOM 1866 C C . VAL A 1 237 ? 40.876 -7.269 -30.836 1.00 86.88 237 VAL A C 1
ATOM 1868 O O . VAL A 1 237 ? 39.776 -7.400 -30.297 1.00 86.88 237 VAL A O 1
ATOM 1871 N N . LEU A 1 238 ? 42.005 -7.146 -30.130 1.00 87.06 238 LEU A N 1
ATOM 1872 C CA . LEU A 1 238 ? 42.033 -7.118 -28.667 1.00 87.06 238 LEU A CA 1
ATOM 1873 C C . LEU A 1 238 ? 41.257 -5.919 -28.111 1.00 87.06 238 LEU A C 1
ATOM 1875 O O . LEU A 1 238 ? 40.426 -6.109 -27.225 1.00 87.06 238 LEU A O 1
ATOM 1879 N N . ALA A 1 239 ? 41.453 -4.719 -28.662 1.00 85.94 239 ALA A N 1
ATOM 1880 C CA . ALA A 1 239 ? 40.737 -3.519 -28.235 1.00 85.94 239 ALA A CA 1
ATOM 1881 C C . ALA A 1 239 ? 39.216 -3.653 -28.430 1.00 85.94 239 ALA A C 1
ATOM 1883 O O . ALA A 1 239 ? 38.453 -3.376 -27.507 1.00 85.94 239 ALA A O 1
ATOM 1884 N N . LEU A 1 240 ? 38.766 -4.147 -29.588 1.00 85.88 240 LEU A N 1
ATOM 1885 C CA . LEU A 1 240 ? 37.345 -4.401 -29.849 1.00 85.88 240 LEU A CA 1
ATOM 1886 C C . LEU A 1 240 ? 36.759 -5.446 -28.889 1.00 85.88 240 LEU A C 1
ATOM 1888 O O . LEU A 1 240 ? 35.653 -5.259 -28.386 1.00 85.88 240 LEU A O 1
ATOM 1892 N N . SER A 1 241 ? 37.502 -6.516 -28.590 1.00 84.81 241 SER A N 1
ATOM 1893 C CA . SER A 1 241 ? 37.059 -7.532 -27.626 1.00 84.81 241 SER A CA 1
ATOM 1894 C C . SER A 1 241 ? 36.951 -6.977 -26.201 1.00 84.81 241 SER A C 1
ATOM 1896 O O . SER A 1 241 ? 35.968 -7.241 -25.510 1.00 84.81 241 SER A O 1
ATOM 1898 N N . TYR A 1 242 ? 37.914 -6.149 -25.784 1.00 86.44 24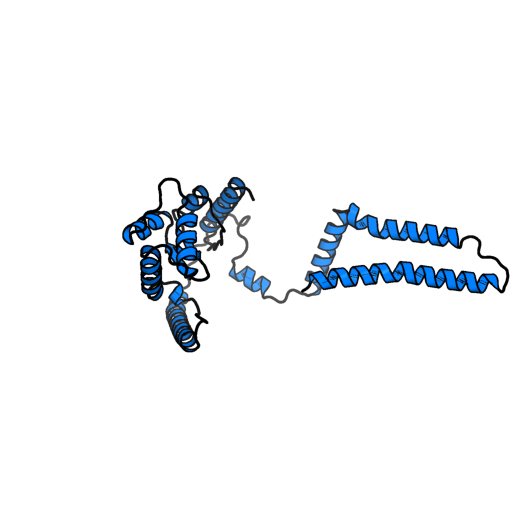2 TYR A N 1
ATOM 1899 C CA . TYR A 1 242 ? 37.986 -5.580 -24.442 1.00 86.44 242 TYR A CA 1
ATOM 1900 C C . TYR A 1 242 ? 36.859 -4.567 -24.215 1.00 86.44 242 TYR A C 1
ATOM 1902 O O . TYR A 1 242 ? 36.098 -4.681 -23.256 1.00 86.44 242 TYR A O 1
ATOM 1910 N N . TYR A 1 243 ? 36.692 -3.614 -25.136 1.00 83.44 243 TYR A N 1
ATOM 1911 C CA . TYR A 1 243 ? 35.672 -2.570 -25.019 1.00 83.44 243 TYR A CA 1
ATOM 1912 C C . TYR A 1 243 ? 34.260 -3.036 -25.399 1.00 83.44 243 TYR A C 1
ATOM 1914 O O . TYR A 1 243 ? 33.292 -2.418 -24.967 1.00 83.44 243 TYR A O 1
ATOM 1922 N N . GLY A 1 244 ? 34.118 -4.121 -26.166 1.00 77.75 244 GLY A N 1
ATOM 1923 C CA . GLY A 1 244 ? 32.817 -4.700 -26.508 1.00 77.75 244 GLY A CA 1
ATOM 1924 C C . GLY A 1 244 ? 32.264 -5.657 -25.447 1.00 77.75 244 GLY A C 1
ATOM 1925 O O . GLY A 1 244 ? 31.084 -5.580 -25.113 1.00 77.75 244 GLY A O 1
ATOM 1926 N N . ALA A 1 245 ? 33.093 -6.556 -24.904 1.00 77.81 245 ALA A N 1
ATOM 1927 C CA . ALA A 1 245 ? 32.614 -7.642 -24.041 1.00 77.81 245 ALA A CA 1
ATOM 1928 C C . ALA A 1 245 ? 32.576 -7.279 -22.547 1.00 77.81 245 ALA A C 1
ATOM 1930 O O . ALA A 1 245 ? 31.658 -7.684 -21.836 1.00 77.81 245 ALA A O 1
ATOM 1931 N N . ILE A 1 246 ? 33.547 -6.509 -22.049 1.00 75.38 246 ILE A N 1
ATOM 1932 C CA . ILE A 1 246 ? 33.697 -6.258 -20.605 1.00 75.38 246 ILE A CA 1
ATOM 1933 C C . ILE A 1 246 ? 32.574 -5.387 -20.023 1.00 75.38 246 ILE A C 1
ATOM 1935 O O . ILE A 1 246 ? 32.072 -5.741 -18.954 1.00 75.38 246 ILE A O 1
ATOM 1939 N N . PRO A 1 247 ? 32.100 -4.315 -20.694 1.00 74.00 247 PRO A N 1
ATOM 1940 C CA . PRO A 1 247 ? 30.954 -3.554 -20.195 1.00 74.00 247 PRO A CA 1
ATOM 1941 C C . PRO A 1 247 ? 29.695 -4.420 -20.054 1.00 74.00 247 PRO A C 1
ATOM 1943 O O . PRO A 1 247 ? 28.967 -4.294 -19.075 1.00 74.00 247 PRO A O 1
ATOM 1946 N N . TRP A 1 248 ? 29.479 -5.357 -20.984 1.00 71.31 248 TRP A N 1
ATOM 1947 C CA . TRP A 1 248 ? 28.356 -6.297 -20.939 1.00 71.31 248 TRP A CA 1
ATOM 1948 C C . TRP A 1 248 ? 28.466 -7.304 -19.793 1.00 71.31 248 TRP A C 1
ATOM 1950 O O . TRP A 1 248 ? 27.465 -7.587 -19.138 1.00 71.31 248 TRP A O 1
ATOM 1960 N N . ILE A 1 249 ? 29.671 -7.805 -19.510 1.00 75.25 249 ILE A N 1
ATOM 1961 C CA . ILE A 1 249 ? 29.922 -8.696 -18.367 1.00 75.25 249 ILE A CA 1
ATOM 1962 C C . ILE A 1 249 ? 29.660 -7.959 -17.048 1.00 75.25 249 ILE A C 1
ATOM 1964 O O . ILE A 1 249 ? 28.999 -8.501 -16.167 1.00 75.25 249 ILE A O 1
ATOM 1968 N N . PHE A 1 250 ? 30.114 -6.710 -16.920 1.00 67.62 250 PHE A N 1
ATOM 1969 C CA . PHE A 1 250 ? 29.911 -5.923 -15.702 1.00 67.62 250 PHE A CA 1
ATOM 1970 C C . PHE A 1 250 ? 28.428 -5.601 -15.462 1.00 67.62 250 PHE A C 1
ATOM 1972 O O . PHE A 1 250 ? 27.932 -5.771 -14.352 1.00 67.62 250 PHE A O 1
ATOM 1979 N N . VAL A 1 251 ? 27.688 -5.232 -16.516 1.00 70.06 251 VAL A N 1
ATOM 1980 C CA . VAL A 1 251 ? 26.231 -5.015 -16.449 1.00 70.06 251 VAL A CA 1
ATOM 1981 C C . VAL A 1 251 ? 25.477 -6.308 -16.114 1.00 70.06 251 VAL A C 1
ATOM 1983 O O . VAL A 1 251 ? 24.487 -6.264 -15.381 1.00 70.06 251 VAL A O 1
ATOM 1986 N N . ALA A 1 252 ? 25.931 -7.460 -16.616 1.00 69.25 252 ALA A N 1
ATOM 1987 C CA . ALA A 1 252 ? 25.335 -8.756 -16.295 1.00 69.25 252 ALA A CA 1
ATOM 1988 C C . ALA A 1 252 ? 25.538 -9.141 -14.819 1.00 69.25 252 ALA A C 1
ATOM 1990 O O . ALA A 1 252 ? 24.596 -9.612 -14.188 1.00 69.25 252 ALA A O 1
ATOM 1991 N N . ILE A 1 253 ? 26.724 -8.881 -14.257 1.00 70.38 253 ILE A N 1
ATOM 1992 C CA . ILE A 1 253 ? 27.027 -9.120 -12.835 1.00 70.38 253 ILE A CA 1
ATOM 1993 C C . ILE A 1 253 ? 26.172 -8.207 -11.948 1.00 70.38 253 ILE A C 1
ATOM 1995 O O . ILE A 1 253 ? 25.490 -8.679 -11.046 1.00 70.38 253 ILE A O 1
ATOM 1999 N N . GLN A 1 254 ? 26.111 -6.913 -12.268 1.00 65.81 254 GLN A N 1
ATOM 2000 C CA . GLN A 1 254 ? 25.378 -5.930 -11.466 1.00 65.81 254 GLN A CA 1
ATOM 2001 C C . GLN A 1 254 ? 23.856 -6.162 -11.458 1.00 65.81 254 GLN A C 1
ATOM 2003 O O . GLN A 1 254 ? 23.176 -5.802 -10.502 1.00 65.81 254 GLN A O 1
ATOM 2008 N N . LYS A 1 255 ? 23.302 -6.761 -12.521 1.00 59.38 255 LYS A N 1
ATOM 2009 C CA . LYS A 1 255 ? 21.895 -7.196 -12.561 1.00 59.38 255 LYS A CA 1
ATOM 2010 C C . LYS A 1 255 ? 21.647 -8.513 -11.823 1.00 59.38 255 LYS A C 1
ATOM 2012 O O . LYS A 1 255 ? 20.521 -8.715 -11.379 1.00 59.38 255 LYS A O 1
ATOM 2017 N N . GLY A 1 256 ? 22.653 -9.381 -11.706 1.00 55.06 256 GLY A N 1
ATOM 2018 C CA . GLY A 1 256 ? 22.574 -10.617 -10.921 1.00 55.06 256 GLY A CA 1
ATOM 2019 C C . GLY A 1 256 ? 22.434 -10.339 -9.425 1.00 55.06 256 GLY A C 1
ATOM 2020 O O . GLY A 1 256 ? 21.561 -10.912 -8.788 1.00 55.06 256 GLY A O 1
ATOM 2021 N N . ASP A 1 257 ? 23.181 -9.363 -8.907 1.00 51.31 257 ASP A N 1
ATOM 2022 C CA . ASP A 1 257 ? 23.165 -8.984 -7.483 1.00 51.31 257 ASP A CA 1
ATOM 2023 C C . ASP A 1 257 ? 21.858 -8.301 -7.018 1.00 51.31 257 ASP A C 1
ATOM 2025 O O . ASP A 1 257 ? 21.661 -8.071 -5.829 1.00 51.31 257 ASP A O 1
ATOM 2029 N N . HIS A 1 258 ? 20.955 -7.948 -7.939 1.00 47.41 258 HIS A N 1
ATOM 2030 C CA . HIS A 1 258 ? 19.643 -7.362 -7.629 1.00 47.41 258 HIS A CA 1
ATOM 2031 C C . HIS A 1 258 ? 18.488 -8.380 -7.664 1.00 47.41 258 HIS A C 1
ATOM 2033 O O . HIS A 1 258 ? 17.331 -7.984 -7.498 1.00 47.41 258 HIS A O 1
ATOM 2039 N N . LEU A 1 259 ? 18.782 -9.658 -7.925 1.00 47.44 259 LEU A N 1
ATOM 2040 C CA . LEU A 1 259 ? 17.800 -10.745 -8.013 1.00 47.44 259 LEU A CA 1
ATOM 2041 C C . LEU A 1 259 ? 17.848 -11.732 -6.830 1.00 47.44 259 LEU A C 1
ATOM 2043 O O . LEU A 1 259 ? 17.024 -12.647 -6.814 1.00 47.44 259 LEU A O 1
ATOM 2047 N N . ASP A 1 260 ? 18.724 -11.498 -5.848 1.00 36.47 260 ASP A N 1
ATOM 2048 C CA . ASP A 1 260 ? 18.767 -12.182 -4.543 1.00 36.47 260 ASP A CA 1
ATOM 2049 C C . ASP A 1 260 ? 18.282 -11.250 -3.413 1.00 36.47 260 ASP A C 1
ATOM 2051 O O . ASP A 1 260 ? 17.626 -11.752 -2.468 1.00 36.47 260 ASP A O 1
#

Nearest PDB structures (foldseek):
  7r8b-assembly1_B  TM=5.873E-01  e=4.019E-06  Homo sapiens
  7r88-assembly1_B  TM=6.096E-01  e=5.233E-05  Homo sapiens
  7r87-assembly1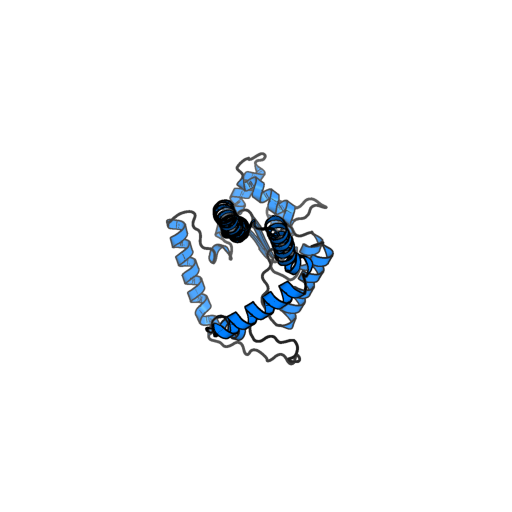_B  TM=6.033E-01  e=9.799E-05  Homo sapiens
  7r8c-assembly1_A  TM=8.178E-01  e=2.389E-03  Homo sapiens
  8wam-assembly1_A  TM=5.889E-01  e=2.132E-03  Arabidopsis thaliana

InterPro domains:
  IPR050352 ATP-binding cassette subfamily G transporters [PTHR48041] (4-254)

Solvent-accessible surface area (backbone atoms only — not comparable to full-atom values): 15632 Å² total; per-residue (Å²): 129,55,72,67,57,49,47,51,53,51,52,52,49,50,49,50,23,65,76,66,75,45,91,81,87,83,91,75,84,82,71,52,62,71,58,47,59,74,33,51,90,40,79,42,72,44,71,52,97,92,41,75,80,43,78,40,38,50,76,51,46,60,58,52,37,38,76,75,73,53,65,74,61,88,96,55,52,60,70,58,53,54,44,51,55,48,53,49,40,71,67,76,61,73,89,44,72,69,42,54,53,47,47,51,51,49,56,66,48,51,81,71,41,82,63,57,50,70,41,78,43,81,90,39,77,65,51,30,52,52,26,50,53,44,34,52,52,51,52,60,65,47,57,67,66,67,71,59,76,73,80,76,72,77,70,96,64,71,71,90,76,60,70,73,54,71,63,58,48,49,50,62,66,70,42,86,68,58,67,66,60,54,48,51,51,50,52,52,51,51,50,50,55,40,67,76,37,48,74,70,57,46,49,59,60,48,51,53,49,52,52,51,51,52,52,47,60,75,56,63,77,68,53,89,48,79,73,57,37,56,53,55,52,52,51,51,54,51,49,51,50,53,72,59,48,50,62,55,53,53,54,52,51,63,55,52,74,73,75,119

Organism: Haemonchus placei (NCBI:txid6290)